Protein AF-A0A2P2LJ45-F1 (afdb_monomer_lite)

InterPro domains:
  IPR002013 SAC domain [PF02383] (75-238)
  IPR002013 SAC domain [PS50275] (139-241)

Secondary structure (DSSP, 8-state):
-----------PPP----------SEEEEE-SSEEEEEESS-TTSEEEEETTT--EEEPPTT------SEEEEES-EEEEEEETTEEEEEEEEEEEEEEEETTEEEEEEEEEEEEEE-GGGGG--HHHHHHHHHHHHHHHHHHT---EEE-SSS-SSS-HHHHHTS-TTGGGS-HHHHS-GGG-TTTTTTHHHHHTT-TTTB---EEEEEEEEEEEETTEEEEEEEEEE------SSS---

Radius of gyration: 22.58 Å; chains: 1; bounding box: 96×49×59 Å

Structure (mmCIF, N/CA/C/O backbone):
data_AF-A0A2P2LJ45-F1
#
_entry.id   AF-A0A2P2LJ45-F1
#
loop_
_atom_site.group_PDB
_atom_site.id
_atom_site.type_symbol
_atom_site.label_atom_id
_atom_site.label_alt_id
_atom_site.label_comp_id
_atom_site.label_asym_id
_atom_site.label_entity_id
_atom_site.label_seq_id
_atom_site.pdbx_PDB_ins_code
_atom_site.Cartn_x
_atom_site.Cartn_y
_atom_site.Cartn_z
_atom_site.occupancy
_atom_site.B_iso_or_equiv
_atom_site.auth_seq_id
_atom_site.auth_comp_id
_atom_site.auth_asym_id
_atom_site.auth_atom_id
_atom_site.pdbx_PDB_model_num
ATOM 1 N N . MET A 1 1 ? 69.646 -22.126 -1.009 1.00 41.50 1 MET A N 1
ATOM 2 C CA . MET A 1 1 ? 68.758 -22.479 0.115 1.00 41.50 1 MET A CA 1
ATOM 3 C C . MET A 1 1 ? 67.887 -21.262 0.368 1.00 41.50 1 MET A C 1
ATOM 5 O O . MET A 1 1 ? 68.187 -20.486 1.254 1.00 41.50 1 MET A O 1
ATOM 9 N N . GLU A 1 2 ? 66.881 -21.043 -0.476 1.00 29.03 2 GLU A N 1
ATOM 10 C CA . GLU A 1 2 ? 65.885 -19.984 -0.280 1.00 29.03 2 GLU A CA 1
ATOM 11 C C . GLU A 1 2 ? 64.530 -20.561 -0.683 1.00 29.03 2 GLU A C 1
ATOM 13 O O . GLU A 1 2 ? 64.309 -20.965 -1.823 1.00 29.03 2 GLU A O 1
ATOM 18 N N . SER A 1 3 ? 63.676 -20.717 0.322 1.00 31.03 3 SER A N 1
ATOM 19 C CA . SER A 1 3 ? 62.327 -21.257 0.247 1.00 31.03 3 SER A CA 1
ATOM 20 C C . SER A 1 3 ? 61.342 -20.130 -0.049 1.00 31.03 3 SER A C 1
ATOM 22 O O . SER A 1 3 ? 61.152 -19.242 0.782 1.00 31.03 3 SER A O 1
ATOM 24 N N . SER A 1 4 ? 60.685 -20.172 -1.205 1.00 32.50 4 SER A N 1
ATOM 25 C CA . SER A 1 4 ? 59.566 -19.286 -1.530 1.00 32.50 4 SER A CA 1
ATOM 26 C C . SER A 1 4 ? 58.273 -19.888 -0.969 1.00 32.50 4 SER A C 1
ATOM 28 O O . SER A 1 4 ? 57.765 -20.873 -1.500 1.00 32.50 4 SER A O 1
ATOM 30 N N . ILE A 1 5 ? 57.752 -19.329 0.125 1.00 37.97 5 ILE A N 1
ATOM 31 C CA . ILE A 1 5 ? 56.441 -19.704 0.671 1.00 37.97 5 ILE A CA 1
ATOM 32 C C . ILE A 1 5 ? 55.366 -18.934 -0.099 1.00 37.97 5 ILE A C 1
ATOM 34 O O . ILE A 1 5 ? 55.295 -17.709 -0.044 1.00 37.97 5 ILE A O 1
ATOM 38 N N . SER A 1 6 ? 54.528 -19.674 -0.819 1.00 36.38 6 SER A N 1
ATOM 39 C CA . SER A 1 6 ? 53.287 -19.202 -1.424 1.00 36.38 6 SER A CA 1
ATOM 40 C C . SER A 1 6 ? 52.226 -18.953 -0.347 1.00 36.38 6 SER A C 1
ATOM 42 O O . SER A 1 6 ? 51.830 -19.891 0.345 1.00 36.38 6 SER A O 1
ATOM 44 N N . SER A 1 7 ? 51.704 -17.731 -0.241 1.00 32.50 7 SER A N 1
ATOM 45 C CA . SER A 1 7 ? 50.451 -17.447 0.468 1.00 32.50 7 SER A CA 1
ATOM 46 C C . SER A 1 7 ? 49.403 -16.939 -0.524 1.00 32.50 7 SER A C 1
ATOM 48 O O . SER A 1 7 ? 49.355 -15.773 -0.907 1.00 32.50 7 SER A O 1
ATOM 50 N N . SER A 1 8 ? 48.547 -17.853 -0.975 1.00 34.72 8 SER A N 1
ATOM 51 C CA . SER A 1 8 ? 47.326 -17.534 -1.709 1.00 34.72 8 SER A CA 1
ATOM 52 C C . SER A 1 8 ? 46.273 -17.009 -0.730 1.00 34.72 8 SER A C 1
ATOM 54 O O . SER A 1 8 ? 45.527 -17.784 -0.133 1.00 34.72 8 SER A O 1
ATOM 56 N N . LEU A 1 9 ? 46.215 -15.691 -0.547 1.00 32.91 9 LEU A N 1
ATOM 57 C CA . LEU A 1 9 ? 45.064 -15.028 0.063 1.00 32.91 9 LEU A CA 1
ATOM 58 C C . LEU A 1 9 ? 43.966 -14.912 -0.997 1.00 32.91 9 LEU A C 1
ATOM 60 O O . LEU A 1 9 ? 43.982 -14.018 -1.840 1.00 32.91 9 LEU A O 1
ATOM 64 N N . SER A 1 10 ? 43.014 -15.841 -0.968 1.00 35.47 10 SER A N 1
ATOM 65 C CA . SER A 1 10 ? 41.716 -15.652 -1.613 1.00 35.47 10 SER A CA 1
ATOM 66 C C . SER A 1 10 ? 41.038 -14.428 -0.985 1.00 35.47 10 SER A C 1
ATOM 68 O O . SER A 1 10 ? 40.877 -14.424 0.241 1.00 35.47 10 SER A O 1
ATOM 70 N N . PRO A 1 11 ? 40.622 -13.404 -1.750 1.00 33.62 11 PRO A N 1
ATOM 71 C CA . PRO A 1 11 ? 39.789 -12.357 -1.190 1.00 33.62 11 PRO A CA 1
ATOM 72 C C . PRO A 1 11 ? 38.454 -12.994 -0.806 1.00 33.62 11 PRO A C 1
ATOM 74 O O . PRO A 1 11 ? 37.700 -13.467 -1.658 1.00 33.62 11 PRO A O 1
ATOM 77 N N . SER A 1 12 ? 38.198 -13.052 0.499 1.00 32.44 12 SER A N 1
ATOM 78 C CA . SER A 1 12 ? 36.878 -13.320 1.041 1.00 32.44 12 SER A CA 1
ATOM 79 C C . SER A 1 12 ? 35.896 -12.364 0.373 1.00 32.44 12 SER A C 1
ATOM 81 O O . SER A 1 12 ? 36.080 -11.146 0.379 1.00 32.44 12 SER A O 1
ATOM 83 N N . SER A 1 13 ? 34.867 -12.927 -0.255 1.00 32.66 13 SER A N 1
ATOM 84 C CA . SER A 1 13 ? 33.737 -12.163 -0.769 1.00 32.66 13 SER A CA 1
ATOM 85 C C . SER A 1 13 ? 33.221 -11.255 0.352 1.00 32.66 13 SER A C 1
ATOM 87 O O . SER A 1 13 ? 32.872 -11.786 1.413 1.00 32.66 13 SER A O 1
ATOM 89 N N . PRO A 1 14 ? 33.167 -9.923 0.172 1.00 34.47 14 PRO A N 1
ATOM 90 C CA . PRO A 1 14 ? 32.533 -9.070 1.158 1.00 34.47 14 PRO A CA 1
ATOM 91 C C . PRO A 1 14 ? 31.075 -9.513 1.249 1.00 34.47 14 PRO A C 1
ATOM 93 O O . PRO A 1 14 ? 30.355 -9.521 0.247 1.00 34.47 14 PRO A O 1
ATOM 96 N N . SER A 1 15 ? 30.666 -9.943 2.443 1.00 35.06 15 SER A N 1
ATOM 97 C CA . SER A 1 15 ? 29.268 -10.184 2.781 1.00 35.06 15 SER A CA 1
ATOM 98 C C . SER A 1 15 ? 28.463 -8.997 2.273 1.00 35.06 15 SER A C 1
ATOM 100 O O . SER A 1 15 ? 28.708 -7.862 2.692 1.00 35.06 15 SER A O 1
ATOM 102 N N . SER A 1 16 ? 27.569 -9.248 1.318 1.00 42.47 16 SER A N 1
ATOM 103 C CA . SER A 1 16 ? 26.744 -8.207 0.723 1.00 42.47 16 SER A CA 1
ATOM 104 C C . SER A 1 16 ? 26.062 -7.444 1.862 1.00 42.47 16 SER A C 1
ATOM 106 O O . SER A 1 16 ? 25.451 -8.095 2.714 1.00 42.47 16 SER A O 1
ATOM 108 N N . PRO A 1 17 ? 26.180 -6.106 1.942 1.00 47.41 17 PRO A N 1
ATOM 109 C CA . PRO A 1 17 ? 25.475 -5.351 2.967 1.00 47.41 17 PRO A CA 1
ATOM 110 C C . PRO A 1 17 ? 23.991 -5.708 2.873 1.00 47.41 17 PRO A C 1
ATOM 112 O O . PRO A 1 17 ? 23.419 -5.663 1.781 1.00 47.41 17 PRO A O 1
ATOM 115 N N . GLY A 1 18 ? 23.413 -6.148 3.996 1.00 60.09 18 GLY A N 1
ATOM 116 C CA . GLY A 1 18 ? 22.072 -6.724 4.052 1.00 60.09 18 GLY A CA 1
ATOM 117 C C . GLY A 1 18 ? 21.069 -5.844 3.314 1.00 60.09 18 GLY A C 1
ATOM 118 O O . GLY A 1 18 ? 20.840 -4.693 3.686 1.00 60.09 18 GLY A O 1
ATOM 119 N N . ARG A 1 19 ? 20.512 -6.370 2.223 1.00 70.62 19 ARG A N 1
ATOM 120 C CA . ARG A 1 19 ? 19.493 -5.679 1.437 1.00 70.62 19 ARG A CA 1
ATOM 121 C C . ARG A 1 19 ? 18.227 -5.579 2.282 1.00 70.62 19 ARG A C 1
ATOM 123 O O . ARG A 1 19 ? 17.722 -6.595 2.752 1.00 70.62 19 ARG A O 1
ATOM 130 N N . PHE A 1 20 ? 17.705 -4.370 2.446 1.00 77.38 20 PHE A N 1
ATOM 131 C CA . PHE A 1 20 ? 16.404 -4.152 3.058 1.00 77.38 20 PHE A CA 1
ATOM 132 C C . PHE A 1 20 ? 15.325 -4.839 2.210 1.00 77.38 20 PHE A C 1
ATOM 134 O O . PHE A 1 20 ? 15.264 -4.623 0.996 1.00 77.38 20 PHE A O 1
ATOM 141 N N . LYS A 1 21 ? 14.485 -5.664 2.841 1.00 82.81 21 LYS A N 1
ATOM 142 C CA . LYS A 1 21 ? 13.462 -6.466 2.164 1.00 82.81 21 LYS A CA 1
ATOM 143 C C . LYS A 1 21 ? 12.074 -6.063 2.662 1.00 82.81 21 LYS A C 1
ATOM 145 O O . LYS A 1 21 ? 11.816 -6.081 3.860 1.00 82.81 21 LYS A O 1
ATOM 150 N N . LEU A 1 22 ? 11.194 -5.689 1.734 1.00 84.12 22 LEU A N 1
ATOM 151 C CA . LEU A 1 22 ? 9.770 -5.510 2.019 1.00 84.12 22 LEU A CA 1
ATOM 152 C C . LEU A 1 22 ? 9.075 -6.871 2.114 1.00 84.12 22 LEU A C 1
ATOM 154 O O . LEU A 1 22 ? 9.470 -7.827 1.446 1.00 84.12 22 LEU A O 1
ATOM 158 N N . CYS A 1 23 ? 8.004 -6.938 2.899 1.00 86.00 23 CYS A N 1
ATOM 159 C CA . CYS A 1 23 ? 7.174 -8.134 2.969 1.00 86.00 23 CYS A CA 1
ATOM 160 C C . CYS A 1 23 ? 6.289 -8.251 1.719 1.00 86.00 23 CYS A C 1
ATOM 162 O O . CYS A 1 23 ? 5.416 -7.415 1.482 1.00 86.00 23 CYS A O 1
ATOM 164 N N . GLU A 1 24 ? 6.522 -9.289 0.915 1.00 83.62 24 GLU A N 1
ATOM 165 C CA . GLU A 1 24 ? 5.847 -9.466 -0.374 1.00 83.62 24 GLU A CA 1
ATOM 166 C C . GLU A 1 24 ? 4.463 -10.116 -0.255 1.00 83.62 24 GLU A C 1
ATOM 168 O O . GLU A 1 24 ? 3.494 -9.692 -0.895 1.00 83.62 24 GLU A O 1
ATOM 173 N N . GLN A 1 25 ? 4.369 -11.136 0.593 1.00 88.62 25 GLN A N 1
ATOM 174 C CA . GLN A 1 25 ? 3.137 -11.854 0.871 1.00 88.62 25 GLN A CA 1
ATOM 175 C C . GLN A 1 25 ? 2.838 -11.763 2.362 1.00 88.62 25 GLN A C 1
ATOM 177 O O . GLN A 1 25 ? 3.640 -12.163 3.207 1.00 88.62 25 GLN A O 1
ATOM 182 N N . LEU A 1 26 ? 1.674 -11.205 2.671 1.00 93.50 26 LEU A N 1
ATOM 183 C CA . LEU A 1 26 ? 1.216 -10.984 4.031 1.00 93.50 26 LEU A CA 1
ATOM 184 C C . LEU A 1 26 ? -0.003 -11.857 4.304 1.00 93.50 26 LEU A C 1
ATOM 186 O O . LEU A 1 26 ? -0.869 -12.045 3.443 1.00 93.50 26 LEU A O 1
ATOM 190 N N . GLU A 1 27 ? -0.083 -12.357 5.526 1.00 95.00 27 GLU A N 1
ATOM 191 C CA . GLU A 1 27 ? -1.260 -13.038 6.038 1.00 95.00 27 GLU A CA 1
ATOM 192 C C . GLU A 1 27 ? -2.095 -12.040 6.842 1.00 95.00 27 GLU A C 1
ATOM 194 O O . GLU A 1 27 ? -1.619 -11.465 7.821 1.00 95.00 27 GLU A O 1
ATOM 199 N N . LEU A 1 28 ? -3.340 -11.836 6.410 1.00 96.38 28 LEU A N 1
ATOM 200 C CA . LEU A 1 28 ? -4.361 -11.093 7.134 1.00 96.38 28 LEU A CA 1
ATOM 201 C C . LEU A 1 28 ? -5.247 -12.082 7.886 1.00 96.38 28 LEU A C 1
ATOM 203 O O . LEU A 1 28 ? -5.986 -12.859 7.271 1.00 96.38 28 LEU A O 1
ATOM 207 N N . GLN A 1 29 ? -5.205 -11.998 9.207 1.00 95.12 29 GLN A N 1
ATOM 208 C CA . GLN A 1 29 ? -6.050 -12.759 10.110 1.00 95.12 29 GLN A CA 1
ATOM 209 C C . GLN A 1 29 ? -7.120 -11.846 10.713 1.00 95.12 29 GLN A C 1
ATOM 211 O O . GLN A 1 29 ? -6.830 -10.788 11.273 1.00 95.12 29 GLN A O 1
ATOM 216 N N . GLU A 1 30 ? -8.377 -12.253 10.580 1.00 95.19 30 GLU A N 1
ATOM 217 C CA . GLU A 1 30 ? -9.537 -11.531 11.087 1.00 95.19 30 GLU A CA 1
ATOM 218 C C . GLU A 1 30 ? -10.004 -12.160 12.407 1.00 95.19 30 GLU A C 1
ATOM 220 O O . GLU A 1 30 ? -10.506 -13.287 12.420 1.00 95.19 30 GLU A O 1
ATOM 225 N N . PHE A 1 31 ? -9.882 -11.428 13.514 1.00 93.12 31 PHE A N 1
ATOM 226 C CA . PHE A 1 31 ? -10.434 -11.801 14.819 1.00 93.12 31 PHE A CA 1
ATOM 227 C C . PHE A 1 31 ? -11.696 -10.988 15.112 1.00 93.12 31 PHE A C 1
ATOM 229 O O . PHE A 1 31 ? -12.059 -10.080 14.361 1.00 93.12 31 PHE A O 1
ATOM 236 N N . GLN A 1 32 ? -12.389 -11.315 16.202 1.00 89.62 32 GLN A N 1
ATOM 237 C CA . GLN A 1 32 ? -13.595 -10.585 16.591 1.00 89.62 32 GLN A CA 1
ATOM 238 C C . GLN A 1 32 ? -13.286 -9.126 16.960 1.00 89.62 32 GLN A C 1
ATOM 240 O O . GLN A 1 32 ? -14.055 -8.234 16.615 1.00 89.62 32 GLN A O 1
ATOM 245 N N . ASP A 1 33 ? -12.155 -8.886 17.619 1.00 90.50 33 ASP A N 1
ATOM 246 C CA . ASP A 1 33 ? -11.765 -7.615 18.230 1.00 90.50 33 ASP A CA 1
ATOM 247 C C . ASP A 1 33 ? -10.602 -6.910 17.517 1.00 90.50 33 ASP A C 1
ATOM 249 O O . ASP A 1 33 ? -10.355 -5.737 17.788 1.00 90.50 33 ASP A O 1
ATOM 253 N N . LYS A 1 34 ? -9.891 -7.586 16.607 1.00 93.38 34 LYS A N 1
ATOM 254 C CA . LYS A 1 34 ? -8.713 -7.042 15.915 1.00 93.38 34 LYS A CA 1
ATOM 255 C C . LYS A 1 34 ? -8.496 -7.642 14.523 1.00 93.38 34 LYS A C 1
ATOM 257 O O . LYS A 1 34 ? -9.100 -8.650 14.149 1.00 93.38 34 LYS A O 1
ATOM 262 N N . TYR A 1 35 ? -7.617 -7.020 13.750 1.00 95.31 35 TYR A N 1
ATOM 263 C CA . TYR A 1 35 ? -6.976 -7.631 12.588 1.00 95.31 35 TYR A CA 1
ATOM 264 C C . TYR A 1 35 ? -5.499 -7.839 12.898 1.00 95.31 35 TYR A C 1
ATOM 266 O O . TYR A 1 35 ? -4.878 -6.964 13.493 1.00 95.31 35 TYR A O 1
ATOM 274 N N . VAL A 1 36 ? -4.932 -8.967 12.486 1.00 94.94 36 VAL A N 1
ATOM 275 C CA . VAL A 1 36 ? -3.495 -9.240 12.604 1.00 94.94 36 VAL A CA 1
ATOM 276 C C . VAL A 1 36 ? -2.910 -9.369 11.208 1.00 94.94 36 VAL A C 1
ATOM 278 O O . VAL A 1 36 ? -3.446 -10.096 10.370 1.00 94.94 36 VAL A O 1
ATOM 281 N N . ILE A 1 37 ? -1.822 -8.646 10.956 1.00 95.06 37 ILE A N 1
ATOM 282 C CA . ILE A 1 37 ? -1.088 -8.664 9.694 1.00 95.06 37 ILE A CA 1
ATOM 283 C C . ILE A 1 37 ? 0.327 -9.111 9.996 1.00 95.06 37 ILE A C 1
ATOM 285 O O . ILE A 1 37 ? 1.040 -8.458 10.754 1.00 95.06 37 ILE A O 1
ATOM 289 N N . LYS A 1 38 ? 0.745 -10.209 9.378 1.00 92.62 38 LYS A N 1
ATOM 290 C CA . LYS A 1 38 ? 2.082 -10.773 9.572 1.00 92.62 38 LYS A CA 1
ATOM 291 C C . LYS A 1 38 ? 2.707 -11.184 8.253 1.00 92.62 38 LYS A C 1
ATOM 293 O O . LYS A 1 38 ? 2.008 -11.462 7.276 1.00 92.62 38 LYS A O 1
ATOM 298 N N . SER A 1 39 ? 4.032 -11.215 8.226 1.00 91.44 39 SER A N 1
ATOM 299 C CA . SER A 1 39 ? 4.776 -11.738 7.087 1.00 91.44 39 SER A CA 1
ATOM 300 C C . SER A 1 39 ? 4.548 -13.241 6.940 1.00 91.44 39 SER A C 1
ATOM 302 O O . SER A 1 39 ? 4.643 -13.983 7.918 1.00 91.44 39 SER A O 1
ATOM 304 N N . ALA A 1 40 ? 4.297 -13.704 5.713 1.00 87.31 40 ALA A N 1
ATOM 305 C CA . ALA A 1 40 ? 4.240 -15.135 5.418 1.00 87.31 40 ALA A CA 1
ATOM 306 C C . ALA A 1 40 ? 5.614 -15.816 5.576 1.00 87.31 40 ALA A C 1
ATOM 308 O O . ALA A 1 40 ? 5.684 -17.003 5.876 1.00 87.31 40 ALA A O 1
ATOM 309 N N . GLU A 1 41 ? 6.708 -15.067 5.394 1.00 84.75 41 GLU A N 1
ATOM 310 C CA . GLU A 1 41 ? 8.080 -15.581 5.513 1.00 84.75 41 GLU A CA 1
ATOM 311 C C . GLU A 1 41 ? 8.601 -15.557 6.957 1.00 84.75 41 GLU A C 1
ATOM 313 O O . GLU A 1 41 ? 9.519 -16.293 7.310 1.00 84.75 41 GLU A O 1
ATOM 318 N N . SER A 1 42 ? 8.066 -14.672 7.798 1.00 83.31 42 SER A N 1
ATOM 319 C CA . SER A 1 42 ? 8.514 -14.491 9.182 1.00 83.31 42 SER A CA 1
ATOM 320 C C . SER A 1 42 ? 7.316 -14.153 10.069 1.00 83.31 42 SER A C 1
ATOM 322 O O . SER A 1 42 ? 7.050 -12.975 10.303 1.00 83.31 42 SER A O 1
ATOM 324 N N . PRO A 1 43 ? 6.576 -15.166 10.561 1.00 78.06 43 PRO A N 1
ATOM 325 C CA . PRO A 1 43 ? 5.316 -14.958 11.275 1.00 78.06 43 PRO A CA 1
ATOM 326 C C . PRO A 1 43 ? 5.423 -14.135 12.566 1.00 78.06 43 PRO A C 1
ATOM 328 O O . PRO A 1 43 ? 4.424 -13.549 12.971 1.00 78.06 43 PRO A O 1
ATOM 331 N N . SER A 1 44 ? 6.611 -14.051 13.181 1.00 78.81 44 SER A N 1
ATOM 332 C CA . SER A 1 44 ? 6.885 -13.178 14.336 1.00 78.81 44 SER A CA 1
ATOM 333 C C . SER A 1 44 ? 6.950 -11.691 13.973 1.00 78.81 44 SER A C 1
ATOM 335 O O . SER A 1 44 ? 6.965 -10.831 14.848 1.00 78.81 44 SER A O 1
ATOM 337 N N . ARG A 1 45 ? 6.975 -11.357 12.678 1.00 85.81 45 ARG A N 1
ATOM 338 C CA . ARG A 1 45 ? 7.053 -9.984 12.178 1.00 85.81 45 ARG A CA 1
ATOM 339 C C . ARG A 1 45 ? 5.693 -9.553 11.661 1.00 85.81 45 ARG A C 1
ATOM 341 O O . ARG A 1 45 ? 5.226 -10.020 10.620 1.00 85.81 45 ARG A O 1
ATOM 348 N N . GLY A 1 46 ? 5.070 -8.634 12.380 1.00 91.44 46 GLY A N 1
ATOM 349 C CA . GLY A 1 46 ? 3.742 -8.142 12.062 1.00 91.44 46 GLY A CA 1
ATOM 350 C C . GLY A 1 46 ? 3.264 -7.086 13.039 1.00 91.44 46 GLY A C 1
ATOM 351 O O . GLY A 1 46 ? 3.993 -6.664 13.939 1.00 91.44 46 GLY A O 1
ATOM 352 N N . PHE A 1 47 ? 2.014 -6.692 12.861 1.00 93.75 47 PHE A N 1
ATOM 353 C CA . PHE A 1 47 ? 1.296 -5.831 13.786 1.00 93.75 47 PHE A CA 1
ATOM 354 C C . PHE A 1 47 ? -0.178 -6.227 13.839 1.00 93.75 47 PHE A C 1
ATOM 356 O O . PHE A 1 47 ? -0.714 -6.856 12.920 1.00 93.75 47 PHE A O 1
ATOM 363 N N . SER A 1 48 ? -0.836 -5.851 14.925 1.00 94.12 48 SER A N 1
ATOM 364 C CA . SER A 1 48 ? -2.278 -5.949 15.074 1.00 94.12 48 SER A CA 1
ATOM 365 C C . SER A 1 48 ? -2.910 -4.562 15.052 1.00 94.12 48 SER A C 1
ATOM 367 O O . SER A 1 48 ? -2.262 -3.575 15.386 1.00 94.12 48 SER A O 1
ATOM 369 N N . ILE A 1 49 ? -4.164 -4.484 14.618 1.00 94.56 49 ILE A N 1
ATOM 370 C CA . ILE A 1 49 ? -4.972 -3.269 14.669 1.00 94.56 49 ILE A CA 1
ATOM 371 C C . ILE A 1 49 ? -6.321 -3.574 15.320 1.00 94.56 49 ILE A C 1
ATOM 373 O O . ILE A 1 49 ? -7.056 -4.466 14.882 1.00 94.56 49 ILE A O 1
ATOM 377 N N . SER A 1 50 ? -6.646 -2.843 16.384 1.00 92.38 50 SER A N 1
ATOM 378 C CA . SER A 1 50 ? -7.891 -2.998 17.142 1.00 92.38 50 SER A CA 1
ATOM 379 C C . SER A 1 50 ? -9.107 -2.605 16.304 1.00 92.38 50 SER A C 1
ATOM 381 O O . SER A 1 50 ? -9.166 -1.505 15.765 1.00 92.38 50 SER A O 1
ATOM 383 N N . ARG A 1 51 ? -10.142 -3.452 16.250 1.00 90.88 51 ARG A N 1
ATOM 384 C CA . ARG A 1 51 ? -11.415 -3.145 15.574 1.00 90.88 51 ARG A CA 1
ATOM 385 C C . ARG A 1 51 ? -12.246 -2.090 16.307 1.00 90.88 51 ARG A C 1
ATOM 387 O O . ARG A 1 51 ? -13.166 -1.537 15.705 1.00 90.88 51 ARG A O 1
ATOM 394 N N . ARG A 1 52 ? -11.952 -1.803 17.583 1.00 85.44 52 ARG A N 1
ATOM 395 C CA . ARG A 1 52 ? -12.685 -0.791 18.364 1.00 85.44 52 ARG A CA 1
ATOM 396 C C . ARG A 1 52 ? -12.289 0.632 18.000 1.00 85.44 52 ARG A C 1
ATOM 398 O O . ARG A 1 52 ? -13.185 1.443 17.788 1.00 85.44 52 ARG A O 1
ATOM 405 N N . GLY A 1 53 ? -10.987 0.906 17.964 1.00 79.38 53 GLY A N 1
ATOM 406 C CA . GLY A 1 53 ? -10.442 2.261 17.817 1.00 79.38 53 GLY A CA 1
ATOM 407 C C . GLY A 1 53 ? -9.423 2.422 16.693 1.00 79.38 53 GLY A C 1
ATOM 408 O O . GLY A 1 53 ? -9.129 3.548 16.308 1.00 79.38 53 GLY A O 1
ATOM 409 N N . GLY A 1 54 ? -8.919 1.322 16.128 1.00 86.81 54 GLY A N 1
ATOM 410 C CA . GLY A 1 54 ? -7.846 1.369 15.140 1.00 86.81 54 GLY A CA 1
ATOM 411 C C . GLY A 1 54 ? -6.445 1.480 15.723 1.00 86.81 54 GLY A C 1
ATOM 412 O O . GLY A 1 54 ? -5.526 1.779 14.970 1.00 86.81 54 GLY A O 1
ATOM 413 N N . ASP A 1 55 ? -6.274 1.254 17.025 1.00 89.88 55 ASP A N 1
ATOM 414 C CA . ASP A 1 55 ? -4.961 1.289 17.670 1.00 89.88 55 ASP A CA 1
ATOM 415 C C . ASP A 1 55 ? -4.066 0.189 17.097 1.00 89.88 55 ASP A C 1
ATOM 417 O O . ASP A 1 55 ? -4.491 -0.970 17.011 1.00 89.88 55 ASP A O 1
ATOM 421 N N . ILE A 1 56 ? -2.855 0.567 16.680 1.00 92.38 56 ILE A N 1
ATOM 422 C CA . ILE A 1 56 ? -1.876 -0.340 16.084 1.00 92.38 56 ILE A CA 1
ATOM 423 C C . ILE A 1 56 ? -0.851 -0.746 17.141 1.00 92.38 56 ILE A C 1
ATOM 425 O O . ILE A 1 56 ? -0.236 0.108 17.776 1.00 92.38 56 ILE A O 1
ATOM 429 N N . GLU A 1 57 ? -0.623 -2.049 17.283 1.00 91.62 57 GLU A N 1
ATOM 430 C CA . GLU A 1 57 ? 0.359 -2.613 18.211 1.00 91.62 57 GLU A CA 1
ATOM 431 C C . GLU A 1 57 ? 1.273 -3.611 17.482 1.00 91.62 57 GLU A C 1
ATOM 433 O O . GLU A 1 57 ? 0.781 -4.409 16.676 1.00 91.62 57 GLU A O 1
ATOM 438 N N . PRO A 1 58 ? 2.598 -3.597 17.721 1.00 91.00 58 PRO A N 1
ATOM 439 C CA . PRO A 1 58 ? 3.496 -4.614 17.179 1.00 91.00 58 PRO A CA 1
ATOM 440 C C . PRO A 1 58 ? 3.161 -5.995 17.759 1.00 91.00 58 PRO A C 1
ATOM 442 O O . PRO A 1 58 ? 2.697 -6.096 18.892 1.00 91.00 58 PRO A O 1
ATOM 445 N N . LEU A 1 59 ? 3.413 -7.055 16.989 1.00 88.12 59 LEU A N 1
ATOM 446 C CA . LEU A 1 59 ? 3.272 -8.423 17.496 1.00 88.12 59 LEU A CA 1
ATOM 447 C C . LEU A 1 59 ? 4.439 -8.795 18.412 1.00 88.12 59 LEU A C 1
ATOM 449 O O . LEU A 1 59 ? 5.591 -8.477 18.108 1.00 88.12 59 LEU A O 1
ATOM 453 N N . ASN A 1 60 ? 4.136 -9.530 19.479 1.00 82.44 60 ASN A N 1
ATOM 454 C CA . ASN A 1 60 ? 5.122 -10.198 20.323 1.00 82.44 60 ASN A CA 1
ATOM 455 C C . ASN A 1 60 ? 5.153 -11.703 20.011 1.00 82.44 60 ASN A C 1
ATOM 457 O O . ASN A 1 60 ? 4.144 -12.280 19.606 1.00 82.44 60 ASN A O 1
ATOM 461 N N . GLU A 1 61 ? 6.298 -12.364 20.213 1.00 68.56 61 GLU A N 1
ATOM 462 C CA . GLU A 1 61 ? 6.440 -13.804 19.913 1.00 68.56 61 GLU A CA 1
ATOM 463 C C . GLU A 1 61 ? 5.523 -14.700 20.766 1.00 68.56 61 GLU A C 1
ATOM 465 O O . GLU A 1 61 ? 5.159 -15.792 20.332 1.00 68.56 61 GLU A O 1
ATOM 470 N N . ASP A 1 62 ? 5.092 -14.206 21.929 1.00 65.31 62 ASP A N 1
ATOM 471 C CA . ASP A 1 62 ? 4.217 -14.917 22.867 1.00 65.31 62 ASP A CA 1
ATOM 472 C C . ASP A 1 62 ? 2.718 -14.666 22.627 1.00 65.31 62 ASP A C 1
ATOM 474 O O . ASP A 1 62 ? 1.871 -15.185 23.364 1.00 65.31 62 ASP A O 1
ATOM 478 N N . ASP A 1 63 ? 2.354 -13.869 21.618 1.00 70.19 63 ASP A N 1
ATOM 479 C CA . ASP A 1 63 ? 0.957 -13.516 21.399 1.00 70.19 63 ASP A CA 1
ATOM 480 C C . ASP A 1 63 ? 0.144 -14.710 20.868 1.00 70.19 63 ASP A C 1
ATOM 482 O O . ASP A 1 63 ? 0.139 -15.043 19.678 1.00 70.19 63 ASP A O 1
ATOM 486 N N . ASN A 1 64 ? -0.622 -15.338 21.760 1.00 69.62 64 ASN A N 1
ATOM 487 C CA . ASN A 1 64 ? -1.565 -16.390 21.406 1.00 69.62 64 ASN A CA 1
ATOM 488 C C . ASN A 1 64 ? -2.971 -15.808 21.195 1.00 69.62 64 ASN A C 1
ATOM 490 O O . ASN A 1 64 ? -3.784 -15.729 22.117 1.00 69.62 64 ASN A O 1
ATOM 494 N N . PHE A 1 65 ? -3.270 -15.399 19.962 1.00 70.19 65 PHE A N 1
ATOM 495 C CA . PHE A 1 65 ? -4.542 -14.753 19.606 1.00 70.19 65 PHE A CA 1
ATOM 496 C C . PHE A 1 65 ? -5.744 -15.710 19.498 1.00 70.19 65 PHE A C 1
ATOM 498 O O . PHE A 1 65 ? -6.854 -15.277 19.186 1.00 70.19 65 PHE A O 1
ATOM 505 N N . GLY A 1 66 ? -5.551 -17.009 19.743 1.00 78.31 66 GLY A N 1
ATOM 506 C CA . GLY A 1 66 ? -6.567 -18.025 19.476 1.00 78.31 66 GLY A CA 1
ATOM 507 C C . GLY A 1 66 ? -6.745 -18.287 17.975 1.00 78.31 66 GLY A C 1
ATOM 508 O O . GLY A 1 66 ? -5.839 -18.054 17.175 1.00 78.31 66 GLY A O 1
ATOM 509 N N . SER A 1 67 ? -7.910 -18.809 17.579 1.00 85.31 67 SER A N 1
ATOM 510 C CA . SER A 1 67 ? -8.196 -19.119 16.172 1.00 85.31 67 SER A CA 1
ATOM 511 C C . SER A 1 67 ? -8.839 -17.924 15.454 1.00 85.31 67 SER A C 1
ATOM 513 O O . SER A 1 67 ? -9.840 -17.386 15.936 1.00 85.31 67 SER A O 1
ATOM 515 N N . PRO A 1 68 ? -8.300 -17.489 14.300 1.00 91.19 68 PRO A N 1
ATOM 516 C CA . PRO A 1 68 ? -8.910 -16.419 13.526 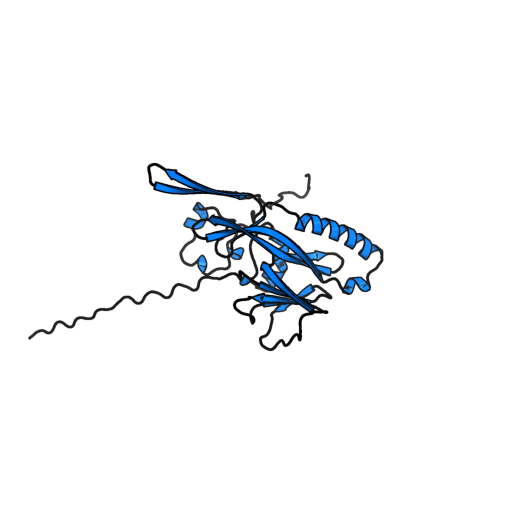1.00 91.19 68 PRO A CA 1
ATOM 517 C C . PRO A 1 68 ? -10.227 -16.888 12.903 1.00 91.19 68 PRO A C 1
ATOM 519 O O . PRO A 1 68 ? -10.355 -18.026 12.454 1.00 91.19 68 PRO A O 1
ATOM 522 N N . SER A 1 69 ? -11.198 -15.979 12.813 1.00 91.62 69 SER A N 1
ATOM 523 C CA . SER A 1 69 ? -12.476 -16.235 12.131 1.00 91.62 69 SER A CA 1
ATOM 524 C C . SER A 1 69 ? -12.295 -16.433 10.626 1.00 91.62 69 SER A C 1
ATOM 526 O O . SER A 1 69 ? -13.053 -17.157 9.981 1.00 91.62 69 SER A O 1
ATOM 528 N N . LYS A 1 70 ? -11.276 -15.783 10.061 1.00 94.12 70 LYS A N 1
ATOM 529 C CA . LYS A 1 70 ? -10.913 -15.880 8.657 1.00 94.12 70 LYS A CA 1
ATOM 530 C C . LYS A 1 70 ? -9.446 -15.526 8.474 1.00 94.12 70 LYS A C 1
ATOM 532 O O . LYS A 1 70 ? -8.960 -14.557 9.050 1.00 94.12 70 LYS A O 1
ATOM 537 N N . THR A 1 71 ? -8.787 -16.266 7.595 1.00 94.94 71 THR A N 1
ATOM 538 C CA . THR A 1 71 ? -7.426 -15.985 7.143 1.00 94.94 71 THR A CA 1
ATOM 539 C C . THR A 1 71 ? -7.439 -15.739 5.643 1.00 94.94 71 THR A C 1
ATOM 541 O O . THR A 1 71 ? -8.110 -16.449 4.892 1.00 94.94 71 THR A O 1
ATOM 544 N N . SER A 1 72 ? -6.721 -14.717 5.189 1.00 96.06 72 SER A N 1
ATOM 545 C CA . SER A 1 72 ? -6.584 -14.399 3.768 1.00 96.06 72 SER A CA 1
ATOM 546 C C . SER A 1 72 ? -5.200 -13.855 3.445 1.00 96.06 72 SER A C 1
ATOM 548 O O . SER A 1 72 ? -4.516 -13.309 4.306 1.00 96.06 72 SER A O 1
ATOM 550 N N . THR A 1 73 ? -4.782 -13.998 2.192 1.00 96.50 73 THR A N 1
ATOM 551 C CA . THR A 1 73 ? -3.539 -13.403 1.702 1.00 96.50 73 THR A CA 1
ATOM 552 C C . THR A 1 73 ? -3.793 -11.986 1.208 1.00 96.50 73 THR A C 1
ATOM 554 O O . THR A 1 73 ? -4.734 -11.746 0.450 1.00 96.50 73 THR A O 1
ATOM 557 N N . ILE A 1 74 ? -2.918 -11.063 1.597 1.00 97.62 74 ILE A N 1
ATOM 558 C CA . ILE A 1 74 ? -2.838 -9.716 1.033 1.00 97.62 74 ILE A CA 1
ATOM 559 C C . ILE A 1 74 ? -1.422 -9.473 0.502 1.00 97.62 74 ILE A C 1
ATOM 561 O O . ILE A 1 74 ? -0.463 -10.142 0.884 1.00 97.62 74 ILE A O 1
ATOM 565 N N . TYR A 1 75 ? -1.293 -8.499 -0.390 1.00 97.06 75 TYR A N 1
ATOM 566 C CA . TYR A 1 75 ? -0.042 -8.191 -1.088 1.00 97.06 75 TYR A CA 1
ATOM 567 C C . TYR A 1 75 ? 0.592 -6.878 -0.624 1.00 97.06 75 TYR A C 1
ATOM 569 O O . TYR A 1 75 ? 1.554 -6.396 -1.211 1.00 97.06 75 TYR A O 1
ATOM 577 N N . GLY A 1 76 ? 0.045 -6.260 0.415 1.00 96.19 76 GLY A N 1
ATOM 578 C CA . GLY A 1 76 ? 0.594 -5.037 0.976 1.00 96.19 76 GLY A CA 1
ATOM 579 C C . GLY A 1 76 ? -0.441 -4.257 1.762 1.00 96.19 76 GLY A C 1
ATOM 580 O O . GLY A 1 76 ? -1.650 -4.396 1.552 1.00 96.19 76 GLY A O 1
ATOM 581 N N . VAL A 1 77 ? 0.062 -3.411 2.649 1.00 96.88 77 VAL A N 1
ATOM 582 C CA . VAL A 1 77 ? -0.737 -2.435 3.379 1.00 96.88 77 VAL A CA 1
ATOM 583 C C . VAL A 1 77 ? -0.584 -1.101 2.665 1.00 96.88 77 VAL A C 1
ATOM 585 O O . VAL A 1 77 ? 0.518 -0.579 2.523 1.00 96.88 77 VAL A O 1
ATOM 588 N N . VAL A 1 78 ? -1.694 -0.566 2.162 1.00 97.38 78 VAL A N 1
ATOM 589 C CA . VAL A 1 78 ? -1.704 0.752 1.518 1.00 97.38 78 VAL A CA 1
ATOM 590 C C . VAL A 1 78 ? -1.549 1.844 2.573 1.00 97.38 78 VAL A C 1
ATOM 592 O O . VAL A 1 78 ? -0.878 2.843 2.317 1.00 97.38 78 VAL A O 1
ATOM 595 N N . GLY A 1 79 ? -2.155 1.631 3.742 1.00 96.00 79 GLY A N 1
ATOM 596 C CA . GLY A 1 79 ? -2.071 2.498 4.907 1.00 96.00 79 GLY A CA 1
ATOM 597 C C . GLY A 1 79 ? -3.384 2.541 5.685 1.00 96.00 79 GLY A C 1
ATOM 598 O O . GLY A 1 79 ? -4.295 1.750 5.423 1.00 96.00 79 GLY A O 1
ATOM 599 N N . THR A 1 80 ? -3.482 3.474 6.620 1.00 95.38 80 THR A N 1
ATOM 600 C CA . THR A 1 80 ? -4.669 3.714 7.443 1.00 95.38 80 THR A CA 1
ATOM 601 C C . THR A 1 80 ? -5.258 5.093 7.163 1.00 95.38 80 THR A C 1
ATOM 603 O O . THR A 1 80 ? -4.592 5.998 6.660 1.00 95.38 80 THR A O 1
ATOM 606 N N . ILE A 1 81 ? -6.551 5.250 7.432 1.00 92.81 81 ILE A N 1
ATOM 607 C CA . ILE A 1 81 ? -7.237 6.539 7.394 1.00 92.81 81 ILE A CA 1
ATOM 608 C C . ILE A 1 81 ? -8.187 6.641 8.578 1.00 92.81 81 ILE A C 1
ATOM 610 O O . ILE A 1 81 ? -9.005 5.748 8.804 1.00 92.81 81 ILE A O 1
ATOM 614 N N . ARG A 1 82 ? -8.096 7.744 9.322 1.00 89.62 82 ARG A N 1
ATOM 615 C CA . ARG A 1 82 ? -9.020 8.045 10.413 1.00 89.62 82 ARG A CA 1
ATOM 616 C C . ARG A 1 82 ? -10.175 8.893 9.895 1.00 89.62 82 ARG A C 1
ATOM 618 O O . ARG A 1 82 ? -9.963 9.990 9.379 1.00 89.62 82 ARG A O 1
ATOM 625 N N . LEU A 1 83 ? -11.387 8.371 10.023 1.00 85.81 83 LEU A N 1
ATOM 626 C CA . LEU A 1 83 ? -12.634 9.091 9.773 1.00 85.81 83 LEU A CA 1
ATOM 627 C C . LEU A 1 83 ? -13.270 9.498 11.110 1.00 85.81 83 LEU A C 1
ATOM 629 O O . LEU A 1 83 ? -12.691 9.272 12.173 1.00 85.81 83 LEU A O 1
ATOM 633 N N . LEU A 1 84 ? -14.456 10.112 11.072 1.00 78.62 84 LEU A N 1
ATOM 634 C CA . LEU A 1 84 ? -15.172 10.534 12.286 1.00 78.62 84 LEU A CA 1
ATOM 635 C C . LEU A 1 84 ? -15.467 9.348 13.213 1.00 78.62 84 LEU A C 1
ATOM 637 O O . LEU A 1 84 ? -15.350 9.443 14.429 1.00 78.62 84 LEU A O 1
ATOM 641 N N . ALA A 1 85 ? -15.828 8.226 12.604 1.00 73.25 85 ALA A N 1
ATOM 642 C CA . ALA A 1 85 ? -16.246 6.997 13.249 1.00 73.25 85 ALA A CA 1
ATOM 643 C C . ALA A 1 85 ? -15.159 6.138 13.896 1.00 73.25 85 ALA A C 1
ATOM 645 O O . ALA A 1 85 ? -15.469 5.238 14.681 1.00 73.25 85 ALA A O 1
ATOM 646 N N . GLY A 1 86 ? -13.921 6.298 13.439 1.00 83.25 86 GLY A N 1
ATOM 647 C CA . GLY A 1 86 ? -12.860 5.331 13.668 1.00 83.25 86 GLY A CA 1
ATOM 648 C C . GLY A 1 86 ? -11.933 5.198 12.470 1.00 83.25 86 GLY A C 1
ATOM 649 O O . GLY A 1 86 ? -11.982 5.975 11.511 1.00 83.25 86 GLY A O 1
ATOM 650 N N . THR A 1 87 ? -11.070 4.197 12.548 1.00 90.94 87 THR A N 1
ATOM 651 C CA . THR A 1 87 ? -9.981 4.002 11.594 1.00 90.94 87 THR A CA 1
ATOM 652 C C . THR A 1 87 ? -10.346 2.943 10.567 1.00 90.94 87 THR A C 1
ATOM 654 O O . THR A 1 87 ? -11.052 1.972 10.842 1.00 90.94 87 THR A O 1
ATOM 657 N N . TYR A 1 88 ? -9.843 3.120 9.355 1.00 93.31 88 TYR A N 1
ATOM 658 C CA . TYR A 1 88 ? -9.993 2.174 8.266 1.00 93.31 88 TYR A CA 1
ATOM 659 C C . TYR A 1 88 ? -8.624 1.801 7.736 1.00 93.31 88 TYR A C 1
ATOM 661 O O . TYR A 1 88 ? -7.809 2.661 7.411 1.00 93.31 88 TYR A O 1
ATOM 669 N N . LEU A 1 89 ? -8.389 0.502 7.622 1.00 95.50 89 LEU A N 1
ATOM 670 C CA . LEU A 1 89 ? -7.157 -0.053 7.091 1.00 95.50 89 LEU A CA 1
ATOM 671 C C . LEU A 1 89 ? -7.369 -0.416 5.621 1.00 95.50 89 LEU A C 1
ATOM 673 O O . LEU A 1 89 ? -8.251 -1.212 5.307 1.00 95.50 89 LEU A O 1
ATOM 677 N N . LEU A 1 90 ? -6.557 0.131 4.720 1.00 97.44 90 LEU A N 1
ATOM 678 C CA . LEU A 1 90 ? -6.604 -0.191 3.296 1.00 97.44 90 LEU A CA 1
ATOM 679 C C . LEU A 1 90 ? -5.526 -1.220 2.948 1.00 97.44 90 LEU A C 1
ATOM 681 O O . LEU A 1 90 ? -4.332 -0.978 3.138 1.00 97.44 90 LEU A O 1
ATOM 685 N N . VAL A 1 91 ? -5.941 -2.360 2.395 1.00 97.75 91 VAL A N 1
ATOM 686 C CA . VAL A 1 91 ? -5.043 -3.464 2.015 1.00 97.75 91 VAL A CA 1
ATOM 687 C C . VAL A 1 91 ? -5.153 -3.813 0.536 1.00 97.75 91 VAL A C 1
ATOM 689 O O . VAL A 1 91 ? -6.224 -3.712 -0.064 1.00 97.75 91 VAL A O 1
ATOM 692 N N . ILE A 1 92 ? -4.049 -4.271 -0.054 1.00 98.25 92 ILE A N 1
ATOM 693 C CA . ILE A 1 92 ? -3.999 -4.763 -1.435 1.00 98.25 92 ILE A CA 1
ATOM 694 C C . ILE A 1 92 ? -4.425 -6.231 -1.443 1.00 98.25 92 ILE A C 1
ATOM 696 O O . ILE A 1 92 ? -3.698 -7.094 -0.958 1.00 98.25 92 ILE A O 1
ATOM 700 N N . THR A 1 93 ? -5.586 -6.533 -2.019 1.00 97.38 93 THR A N 1
ATOM 701 C CA . THR A 1 93 ? -6.135 -7.900 -2.060 1.00 97.38 93 THR A CA 1
ATOM 702 C C . THR A 1 93 ? -5.780 -8.645 -3.341 1.00 97.38 93 THR A C 1
ATOM 704 O O . THR A 1 93 ? -5.807 -9.871 -3.361 1.00 97.38 93 THR A O 1
ATOM 707 N N . SER A 1 94 ? -5.415 -7.930 -4.410 1.00 97.56 94 SER A N 1
ATOM 708 C CA . SER A 1 94 ? -4.942 -8.533 -5.656 1.00 97.56 94 SER A CA 1
ATOM 709 C C . SER A 1 94 ? -3.953 -7.632 -6.387 1.00 97.56 94 SER A C 1
ATOM 711 O O . SER A 1 94 ? -4.115 -6.408 -6.445 1.00 97.56 94 SER A O 1
ATOM 713 N N . ARG A 1 95 ? -2.942 -8.253 -6.998 1.00 97.50 95 ARG A N 1
ATOM 714 C CA . ARG A 1 95 ? -1.926 -7.603 -7.829 1.00 97.50 95 ARG A CA 1
ATOM 715 C C . ARG A 1 95 ? -1.678 -8.404 -9.104 1.00 97.50 95 ARG A C 1
ATOM 717 O O . ARG A 1 95 ? -1.898 -9.611 -9.137 1.00 97.50 95 ARG A O 1
ATOM 724 N N . LYS A 1 96 ? -1.172 -7.738 -10.138 1.00 97.31 96 LYS A N 1
ATOM 725 C CA . LYS A 1 96 ? -0.683 -8.367 -11.368 1.00 97.31 96 LYS A CA 1
ATOM 726 C C . LYS A 1 96 ? 0.726 -7.874 -11.660 1.00 97.31 96 LYS A C 1
ATOM 728 O O . LYS A 1 96 ? 0.942 -6.666 -11.697 1.00 97.31 96 LYS A O 1
ATOM 733 N N . GLU A 1 97 ? 1.663 -8.782 -11.901 1.00 97.19 97 GLU A N 1
ATOM 734 C CA . GLU A 1 97 ? 2.968 -8.411 -12.449 1.00 97.19 97 GLU A CA 1
ATOM 735 C C . GLU A 1 97 ? 2.794 -7.900 -13.886 1.00 97.19 97 GLU A C 1
ATOM 737 O O . GLU A 1 97 ? 2.145 -8.543 -14.715 1.00 97.19 97 GLU A O 1
ATOM 742 N N . VAL A 1 98 ? 3.312 -6.706 -14.170 1.00 96.06 98 VAL A N 1
ATOM 743 C CA . VAL A 1 98 ? 3.149 -6.029 -15.470 1.00 96.06 98 VAL A CA 1
ATOM 744 C C . VAL A 1 98 ? 4.453 -5.892 -16.250 1.00 96.06 98 VAL A C 1
ATOM 746 O O . VAL A 1 98 ? 4.440 -5.414 -17.383 1.00 96.06 98 VAL A O 1
ATOM 749 N N . GLY A 1 99 ? 5.569 -6.319 -15.664 1.00 93.94 99 GLY A N 1
ATOM 750 C CA . GLY A 1 99 ? 6.890 -6.322 -16.277 1.00 93.94 99 GLY A CA 1
ATOM 751 C C . GLY A 1 99 ? 7.969 -5.919 -15.282 1.00 93.94 99 GLY A C 1
ATOM 752 O O . GLY A 1 99 ? 7.735 -5.875 -14.078 1.00 93.94 99 GLY A O 1
ATOM 753 N N . ASN A 1 100 ? 9.148 -5.588 -15.805 1.00 91.12 100 ASN A N 1
ATOM 754 C CA . ASN A 1 100 ? 10.321 -5.275 -14.998 1.00 91.12 100 ASN A CA 1
ATOM 755 C C . ASN A 1 100 ? 10.802 -3.838 -15.223 1.00 91.12 100 ASN A C 1
ATOM 757 O O . ASN A 1 100 ? 10.812 -3.325 -16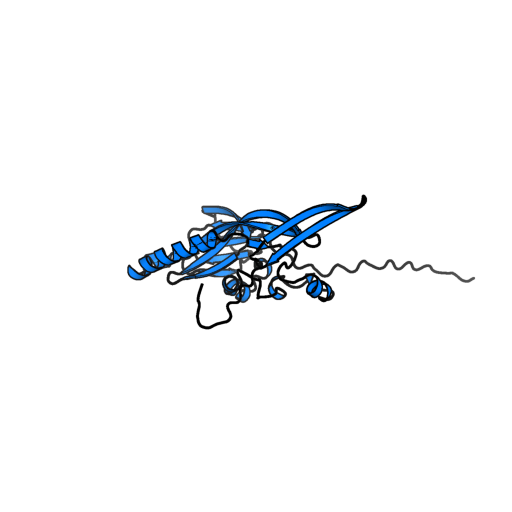.346 1.00 91.12 100 ASN A O 1
ATOM 761 N N . PHE A 1 101 ? 11.259 -3.202 -14.149 1.00 87.25 101 PHE A N 1
ATOM 762 C CA . PHE A 1 101 ? 11.949 -1.919 -14.169 1.00 87.25 101 PHE A CA 1
ATOM 763 C C . PHE A 1 101 ? 13.341 -2.105 -13.566 1.00 87.25 101 PHE A C 1
ATOM 765 O O . PHE A 1 101 ? 13.479 -2.342 -12.369 1.00 87.25 101 PHE A O 1
ATOM 772 N N . LEU A 1 102 ? 14.377 -2.008 -14.407 1.00 83.62 102 LEU A N 1
ATOM 773 C CA . LEU A 1 102 ? 15.781 -2.213 -14.012 1.00 83.62 102 LEU A CA 1
ATOM 774 C C . LEU A 1 102 ? 16.055 -3.600 -13.403 1.00 83.62 102 LEU A C 1
ATOM 776 O O . LEU A 1 102 ? 16.819 -3.716 -12.451 1.00 83.62 102 LEU A O 1
ATOM 780 N N . GLY A 1 103 ? 15.411 -4.639 -13.941 1.00 85.88 103 GLY A N 1
ATOM 781 C CA . GLY A 1 103 ? 15.555 -6.020 -13.463 1.00 85.88 103 GLY A CA 1
ATOM 782 C C . GLY A 1 103 ? 14.685 -6.377 -12.257 1.00 85.88 103 GLY A C 1
ATOM 783 O O . GLY A 1 103 ? 14.711 -7.525 -11.835 1.00 85.88 103 GLY A O 1
ATOM 784 N N . PHE A 1 104 ? 13.900 -5.431 -11.732 1.00 90.19 104 PHE A N 1
ATOM 785 C CA . PHE A 1 104 ? 12.998 -5.668 -10.605 1.00 90.19 104 PHE A CA 1
ATOM 786 C C . PHE A 1 104 ? 11.534 -5.705 -11.052 1.00 90.19 104 PHE A C 1
ATOM 788 O O . PHE A 1 104 ? 11.133 -4.847 -11.852 1.00 90.19 104 PHE A O 1
ATOM 795 N N . PRO A 1 105 ? 10.721 -6.627 -10.512 1.00 94.25 105 PRO A N 1
ATOM 796 C CA . PRO A 1 105 ? 9.331 -6.782 -10.912 1.00 94.25 105 PRO A CA 1
ATOM 797 C C . PRO A 1 105 ? 8.484 -5.586 -10.480 1.00 94.25 105 PRO A C 1
ATOM 799 O O . PRO A 1 105 ? 8.641 -5.026 -9.389 1.00 94.25 105 PRO A O 1
ATOM 802 N N . VAL A 1 106 ? 7.571 -5.187 -11.362 1.00 96.12 106 VAL A N 1
ATOM 803 C CA . VAL A 1 106 ? 6.595 -4.118 -11.150 1.00 96.12 106 VAL A CA 1
ATOM 804 C C . VAL A 1 106 ? 5.204 -4.720 -11.116 1.00 96.12 106 VAL A C 1
ATOM 806 O O . VAL A 1 106 ? 4.790 -5.444 -12.024 1.00 96.12 106 VAL A O 1
ATOM 809 N N . PHE A 1 107 ? 4.452 -4.358 -10.084 1.00 97.75 107 PHE A N 1
ATOM 810 C CA . PHE A 1 107 ? 3.112 -4.858 -9.844 1.00 97.75 107 PHE A CA 1
ATOM 811 C C . PHE A 1 107 ? 2.091 -3.744 -10.016 1.00 97.75 107 PHE A C 1
ATOM 813 O O . PHE A 1 107 ? 2.252 -2.643 -9.492 1.00 97.75 107 PHE A O 1
ATOM 820 N N . ARG A 1 108 ? 1.014 -4.047 -10.736 1.00 98.19 108 ARG A N 1
ATOM 821 C CA . ARG A 1 108 ? -0.203 -3.241 -10.789 1.00 98.19 108 ARG A CA 1
ATOM 822 C C . ARG A 1 108 ? -1.175 -3.734 -9.725 1.00 98.19 108 ARG A C 1
ATOM 824 O O . ARG A 1 108 ? -1.440 -4.934 -9.648 1.00 98.19 108 ARG A O 1
ATOM 831 N N . ILE A 1 109 ? -1.742 -2.817 -8.949 1.00 98.44 109 ILE A N 1
ATOM 832 C CA . ILE A 1 109 ? -2.840 -3.128 -8.027 1.00 98.44 109 ILE A CA 1
ATOM 833 C C . ILE A 1 109 ? -4.093 -3.409 -8.857 1.00 98.44 109 ILE A C 1
ATOM 835 O O . ILE A 1 109 ? -4.494 -2.592 -9.690 1.00 98.44 109 ILE A O 1
ATOM 839 N N . MET A 1 110 ? -4.680 -4.588 -8.650 1.00 98.00 110 MET A N 1
ATOM 840 C CA . MET A 1 110 ? -5.898 -5.025 -9.337 1.00 98.00 110 MET A CA 1
ATOM 841 C C . MET A 1 110 ? -7.128 -4.842 -8.453 1.00 98.00 110 MET A C 1
ATOM 843 O O . MET A 1 110 ? -8.187 -4.480 -8.957 1.00 98.00 110 MET A O 1
ATOM 847 N N . SER A 1 111 ? -6.980 -5.057 -7.145 1.00 97.69 111 SER A N 1
ATOM 848 C CA . SER A 1 111 ? -8.019 -4.777 -6.161 1.00 97.69 111 SER A CA 1
ATOM 849 C C . SER A 1 111 ? -7.416 -4.427 -4.808 1.00 97.69 111 SER A C 1
ATOM 851 O O . SER A 1 111 ? -6.365 -4.941 -4.409 1.00 97.69 111 SER A O 1
ATOM 853 N N . MET A 1 112 ? -8.123 -3.568 -4.087 1.00 97.75 112 MET A N 1
ATOM 854 C CA . MET A 1 112 ? -7.844 -3.220 -2.704 1.00 97.75 112 MET A CA 1
ATOM 855 C C . MET A 1 112 ? -9.148 -3.126 -1.924 1.00 97.75 112 MET A C 1
ATOM 857 O O . MET A 1 112 ? -10.222 -3.055 -2.521 1.00 97.75 112 MET A O 1
ATOM 861 N N . LYS A 1 113 ? -9.053 -3.212 -0.600 1.00 96.75 113 LYS A N 1
ATOM 862 C CA . LYS A 1 113 ? -10.217 -3.268 0.280 1.00 96.75 113 LYS A CA 1
ATOM 863 C C . LYS A 1 113 ? -9.954 -2.520 1.580 1.00 96.75 113 LYS A C 1
ATOM 865 O O . LYS A 1 113 ? -8.910 -2.730 2.198 1.00 96.75 113 LYS A O 1
ATOM 870 N N . PHE A 1 114 ? -10.916 -1.713 2.010 1.00 95.69 114 PHE A N 1
ATOM 871 C CA . PHE A 1 114 ? -10.958 -1.161 3.356 1.00 95.69 114 PHE A CA 1
ATOM 872 C C . PHE A 1 114 ? -11.495 -2.181 4.362 1.00 95.69 114 PHE A C 1
ATOM 874 O O . PHE A 1 114 ? -12.506 -2.856 4.146 1.00 95.69 114 PHE A O 1
ATOM 881 N N . LEU A 1 115 ? -10.811 -2.263 5.496 1.00 94.19 115 LEU A N 1
ATOM 882 C CA . LEU A 1 115 ? -11.194 -3.023 6.673 1.00 94.19 115 LEU A CA 1
ATOM 883 C C . LEU A 1 115 ? -11.569 -2.027 7.766 1.00 94.19 115 LEU A C 1
ATOM 885 O O . LEU A 1 115 ? -10.767 -1.173 8.146 1.00 94.19 115 LEU A O 1
ATOM 889 N N . SER A 1 116 ? -12.808 -2.111 8.236 1.00 91.56 116 SER A N 1
ATOM 890 C CA . SER A 1 116 ? -13.354 -1.178 9.215 1.00 91.56 116 SER A CA 1
ATOM 891 C C . SER A 1 116 ? -12.883 -1.518 10.627 1.00 91.56 116 SER A C 1
ATOM 893 O O . SER A 1 116 ? -13.066 -2.653 11.081 1.00 91.56 116 SER A O 1
ATOM 895 N N . CYS A 1 117 ? -12.334 -0.522 11.320 1.00 86.75 117 CYS A N 1
ATOM 896 C CA . CYS A 1 117 ? -11.977 -0.552 12.739 1.00 86.75 117 CYS A CA 1
ATOM 897 C C . CYS A 1 117 ? -12.823 0.486 13.490 1.00 86.75 117 CYS A C 1
ATOM 899 O O . CYS A 1 117 ? -12.319 1.463 14.039 1.00 86.75 117 CYS A O 1
ATOM 901 N N . ASN A 1 118 ? -14.140 0.306 13.416 1.00 80.88 118 ASN A N 1
ATOM 902 C CA . ASN A 1 118 ? -15.135 1.292 13.819 1.00 80.88 118 ASN A CA 1
ATOM 903 C C . ASN A 1 118 ? -16.183 0.705 14.777 1.00 80.88 118 ASN A C 1
ATOM 905 O O . ASN A 1 118 ? -17.309 1.190 14.816 1.00 80.88 118 ASN A O 1
ATOM 909 N N . GLU A 1 119 ? -15.875 -0.344 15.549 1.00 79.62 119 GLU A N 1
ATOM 910 C CA . GLU A 1 119 ? -16.890 -0.944 16.431 1.00 79.62 119 GLU A CA 1
ATOM 911 C C . GLU A 1 119 ? -17.436 0.032 17.483 1.00 79.62 119 GLU A C 1
ATOM 913 O O . GLU A 1 119 ? -18.579 -0.128 17.922 1.00 79.62 119 GLU A O 1
ATOM 918 N N . ALA A 1 120 ? -16.669 1.069 17.839 1.00 70.62 120 ALA A N 1
ATOM 919 C CA . ALA A 1 120 ? -17.127 2.164 18.690 1.00 70.62 120 ALA A CA 1
ATOM 920 C C . ALA A 1 120 ? -18.347 2.916 18.109 1.00 70.62 120 ALA A C 1
ATOM 922 O O . ALA A 1 120 ? -19.173 3.414 18.876 1.00 70.62 120 ALA A O 1
ATOM 923 N N . LEU A 1 121 ? -18.553 2.900 16.783 1.00 70.62 121 LEU A N 1
ATOM 924 C CA . LEU A 1 121 ? -19.741 3.467 16.126 1.00 70.62 121 LEU A CA 1
ATOM 925 C C . LEU A 1 121 ? -21.065 2.860 16.572 1.00 70.62 121 LEU A C 1
ATOM 927 O O . LEU A 1 121 ? -22.119 3.464 16.370 1.00 70.62 121 LEU A O 1
ATOM 931 N N . LYS A 1 122 ? -21.069 1.650 17.140 1.00 71.44 122 LYS A N 1
ATOM 932 C CA . LYS A 1 122 ? -22.319 1.052 17.632 1.00 71.44 122 LYS A CA 1
ATOM 933 C C . LYS A 1 122 ? -23.014 2.000 18.624 1.00 71.44 122 LYS A C 1
ATOM 935 O O . LYS A 1 122 ? -24.244 2.067 18.627 1.00 71.44 122 LYS A O 1
ATOM 940 N N . PHE A 1 123 ? -22.231 2.803 19.348 1.00 74.75 123 PHE A N 1
ATOM 941 C CA . PHE A 1 123 ? -22.676 3.770 20.352 1.00 74.75 123 PHE A CA 1
ATOM 942 C C . PHE A 1 123 ? -22.765 5.219 19.845 1.00 74.75 123 PHE A C 1
ATOM 944 O O . PHE A 1 123 ? -23.062 6.113 20.634 1.00 74.75 123 PHE A O 1
ATOM 951 N N . SER A 1 124 ? -22.519 5.467 18.555 1.00 77.12 124 SER A N 1
ATOM 952 C CA . SER A 1 124 ? -22.513 6.819 17.995 1.00 77.12 124 SER A CA 1
ATOM 953 C C . SER A 1 124 ? -23.918 7.360 17.716 1.00 77.12 124 SER A C 1
ATOM 955 O O . SER A 1 124 ? -24.904 6.618 17.575 1.00 77.12 124 SER A O 1
ATOM 957 N N . THR A 1 125 ? -23.997 8.683 17.619 1.00 83.75 125 THR A N 1
ATOM 958 C CA . THR A 1 125 ? -25.207 9.431 17.285 1.00 83.75 125 THR A CA 1
ATOM 959 C C . THR A 1 125 ? -25.686 9.125 15.863 1.00 83.75 125 THR A C 1
ATOM 961 O O . THR A 1 125 ? -24.944 8.665 14.992 1.00 83.75 125 THR A O 1
ATOM 964 N N . TRP A 1 126 ? -26.962 9.404 15.590 1.00 82.50 126 TRP A N 1
ATOM 965 C CA . TRP A 1 126 ? -27.533 9.213 14.254 1.00 82.50 126 TRP A CA 1
ATOM 966 C C . TRP A 1 126 ? -26.836 10.066 13.179 1.00 82.50 126 TRP A C 1
ATOM 968 O O . TRP A 1 126 ? -26.650 9.601 12.055 1.00 82.50 126 TRP A O 1
ATOM 978 N N . GLN A 1 127 ? -26.410 11.283 13.533 1.00 82.50 127 GLN A N 1
ATOM 979 C CA . GLN A 1 127 ? -25.700 12.179 12.620 1.00 82.50 127 GLN A CA 1
ATOM 980 C C . GLN A 1 127 ? -24.335 11.600 12.225 1.00 82.50 127 GLN A C 1
ATOM 982 O O . GLN A 1 127 ? -24.042 11.505 11.037 1.00 82.50 127 GLN A O 1
ATOM 987 N N . GLU A 1 128 ? -23.560 11.099 13.192 1.00 81.81 128 GLU A N 1
ATOM 988 C CA . GLU A 1 128 ? -22.276 10.435 12.926 1.00 81.81 128 GLU A CA 1
ATOM 989 C C . GLU A 1 128 ? -22.450 9.211 12.021 1.00 81.81 128 GLU A C 1
ATOM 991 O O . GLU A 1 128 ? -21.667 9.007 11.100 1.00 81.81 128 GLU A O 1
ATOM 996 N N . LYS A 1 129 ? -23.518 8.422 12.212 1.00 82.50 129 LYS A N 1
ATOM 997 C CA . LYS A 1 129 ? -23.823 7.275 11.334 1.00 82.50 129 LYS A CA 1
ATOM 998 C C . LYS A 1 129 ? -24.136 7.699 9.898 1.00 82.50 129 LYS A C 1
ATOM 1000 O O . LYS A 1 129 ? -23.765 6.995 8.959 1.00 82.50 129 LYS A O 1
ATOM 1005 N N . LYS A 1 130 ? -24.818 8.832 9.715 1.00 85.94 130 LYS A N 1
ATOM 1006 C CA . LYS A 1 130 ? -25.138 9.377 8.390 1.00 85.94 130 LYS A CA 1
ATOM 1007 C C . LYS A 1 130 ? -23.890 9.911 7.686 1.00 85.94 130 LYS A C 1
ATOM 1009 O O . LYS A 1 130 ? -23.681 9.593 6.515 1.00 85.94 130 LYS A O 1
ATOM 1014 N N . ASP A 1 131 ? -23.072 10.687 8.390 1.00 86.19 131 ASP A N 1
ATOM 1015 C CA . ASP A 1 131 ? -21.827 11.236 7.845 1.00 86.19 131 ASP A CA 1
ATOM 1016 C C . ASP A 1 131 ? -20.848 10.110 7.499 1.00 86.19 131 ASP A C 1
ATOM 1018 O O . ASP A 1 131 ? -20.225 10.115 6.437 1.00 86.19 131 ASP A O 1
ATOM 1022 N N . GLU A 1 132 ? -20.804 9.065 8.323 1.00 86.19 132 GLU A N 1
ATOM 1023 C CA . GLU A 1 132 ? -19.984 7.895 8.049 1.00 86.19 132 GLU A CA 1
ATOM 1024 C C . GLU A 1 132 ? -20.418 7.148 6.786 1.00 86.19 132 GLU A C 1
ATOM 1026 O O . GLU A 1 132 ? -19.583 6.780 5.961 1.00 86.19 132 GLU A O 1
ATOM 1031 N N . ALA A 1 133 ? -21.724 6.969 6.572 1.00 86.31 133 ALA A N 1
ATOM 1032 C CA . ALA A 1 133 ? -22.225 6.357 5.343 1.00 86.31 133 ALA A CA 1
ATOM 1033 C C . ALA A 1 133 ? -21.800 7.146 4.089 1.00 86.31 133 ALA A C 1
ATOM 1035 O O . ALA A 1 133 ? -21.513 6.550 3.045 1.00 86.31 133 ALA A O 1
ATOM 1036 N N . TYR A 1 134 ? -21.715 8.475 4.192 1.00 89.94 134 TYR A N 1
ATOM 1037 C CA . TYR A 1 134 ? -21.181 9.323 3.131 1.00 89.94 134 TYR A CA 1
ATOM 1038 C C . TYR A 1 134 ? -19.678 9.085 2.912 1.00 89.94 134 TYR A C 1
ATOM 1040 O O . TYR A 1 134 ? -19.266 8.825 1.777 1.00 89.94 134 TYR A O 1
ATOM 1048 N N . PHE A 1 135 ? -18.862 9.083 3.972 1.00 89.44 135 PHE A N 1
ATOM 1049 C CA . PHE A 1 135 ? -17.425 8.809 3.851 1.00 89.44 135 PHE A CA 1
ATOM 1050 C C . PHE A 1 135 ? -17.136 7.412 3.298 1.00 89.44 135 PHE A C 1
ATOM 1052 O O . PHE A 1 135 ? -16.265 7.264 2.441 1.00 89.44 135 PHE A O 1
ATOM 1059 N N . MET A 1 136 ? -17.920 6.402 3.674 1.00 87.38 136 MET A N 1
ATOM 1060 C CA . MET A 1 136 ? -17.797 5.050 3.127 1.00 87.38 136 MET A CA 1
ATOM 1061 C C . MET A 1 136 ? -17.986 5.002 1.606 1.00 87.38 136 MET A C 1
ATOM 1063 O O . MET A 1 136 ? -17.340 4.202 0.927 1.00 87.38 136 MET A O 1
ATOM 1067 N N . ASN A 1 137 ? -18.822 5.869 1.029 1.00 90.62 137 ASN A N 1
ATOM 1068 C CA . ASN A 1 137 ? -18.947 5.967 -0.427 1.00 90.62 137 ASN A CA 1
ATOM 1069 C C . ASN A 1 137 ? -17.723 6.631 -1.078 1.00 90.62 137 ASN A C 1
ATOM 1071 O O . ASN A 1 137 ? -17.310 6.221 -2.166 1.00 90.62 137 ASN A O 1
ATOM 1075 N N . LEU A 1 138 ? -17.094 7.601 -0.407 1.00 92.25 138 LEU A N 1
ATOM 1076 C CA . LEU A 1 138 ? -15.815 8.160 -0.856 1.00 92.25 138 LEU A CA 1
ATOM 1077 C C . LEU A 1 138 ? -14.704 7.105 -0.809 1.00 92.25 138 LEU A C 1
ATOM 1079 O O . LEU A 1 138 ? -13.935 6.984 -1.763 1.00 92.25 138 LEU A O 1
ATOM 1083 N N . LEU A 1 139 ? -14.667 6.277 0.238 1.00 92.25 139 LEU A N 1
ATOM 1084 C CA . LEU A 1 139 ? -13.711 5.175 0.344 1.00 92.25 139 LEU A CA 1
ATOM 1085 C C . LEU A 1 139 ? -13.858 4.167 -0.808 1.00 92.25 139 LEU A C 1
ATOM 1087 O O . LEU A 1 139 ? -12.853 3.773 -1.391 1.00 92.25 139 LEU A O 1
ATOM 1091 N N . LYS A 1 140 ? -15.081 3.836 -1.244 1.00 92.44 140 LYS A N 1
ATOM 1092 C CA . LYS A 1 140 ? -15.295 2.992 -2.445 1.00 92.44 140 LYS A CA 1
ATOM 1093 C C . LYS A 1 140 ? -14.701 3.596 -3.722 1.00 92.44 140 LYS A C 1
ATOM 1095 O O . LYS A 1 140 ? -14.253 2.875 -4.616 1.00 92.44 140 LYS A 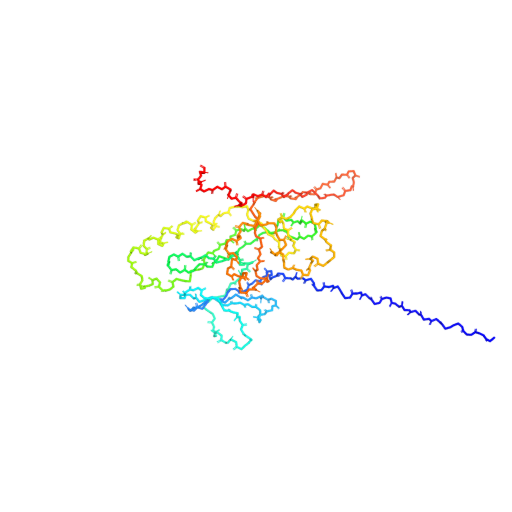O 1
ATOM 1100 N N . THR A 1 141 ? -14.687 4.926 -3.816 1.00 93.62 141 THR A N 1
ATOM 1101 C CA . THR A 1 141 ? -14.057 5.631 -4.943 1.00 93.62 141 THR A CA 1
ATOM 1102 C C . THR A 1 141 ? -12.543 5.481 -4.870 1.00 93.62 141 THR A C 1
ATOM 1104 O O . THR A 1 141 ? -11.905 5.202 -5.885 1.00 93.62 141 THR A O 1
ATOM 1107 N N . VAL A 1 142 ? -11.974 5.587 -3.663 1.00 94.19 142 VAL A N 1
ATOM 1108 C CA . VAL A 1 142 ? -10.556 5.308 -3.427 1.00 94.19 142 VAL A CA 1
ATOM 1109 C C . VAL A 1 142 ? -10.238 3.875 -3.840 1.00 94.19 142 VAL A C 1
ATOM 1111 O O . VAL A 1 142 ? -9.359 3.725 -4.679 1.00 94.19 142 VAL A O 1
ATOM 1114 N N . GLU A 1 143 ? -10.981 2.858 -3.379 1.00 94.31 143 GLU A N 1
ATOM 1115 C CA . GLU A 1 143 ? -10.792 1.431 -3.734 1.00 94.31 143 GLU A CA 1
ATOM 1116 C C . GLU A 1 143 ? -10.728 1.167 -5.241 1.00 94.31 143 GLU A C 1
ATOM 1118 O O . GLU A 1 143 ? -9.983 0.299 -5.694 1.00 94.31 143 GLU A O 1
ATOM 1123 N N . SER A 1 144 ? -11.476 1.948 -6.019 1.00 94.56 144 SER A N 1
ATOM 1124 C CA . SER A 1 144 ? -11.573 1.809 -7.473 1.00 94.56 144 SER A CA 1
ATOM 1125 C C . SER A 1 144 ? -10.530 2.634 -8.238 1.00 94.56 144 SER A C 1
ATOM 1127 O O . SER A 1 144 ? -10.607 2.730 -9.464 1.00 94.56 144 SER A O 1
ATOM 1129 N N . THR A 1 145 ? -9.559 3.248 -7.550 1.00 95.25 145 THR A N 1
ATOM 1130 C CA . THR A 1 145 ? -8.545 4.108 -8.179 1.00 95.25 145 THR A CA 1
ATOM 1131 C C . THR A 1 145 ? -7.707 3.310 -9.187 1.00 95.25 145 THR A C 1
ATOM 1133 O O . THR A 1 145 ? -6.978 2.393 -8.801 1.00 95.25 145 THR A O 1
ATOM 1136 N N . PRO A 1 146 ? -7.744 3.659 -10.486 1.00 94.62 146 PRO A N 1
ATOM 1137 C CA . PRO A 1 146 ? -6.999 2.930 -11.496 1.00 94.62 146 PRO A CA 1
ATOM 1138 C C . PRO A 1 146 ? -5.538 3.383 -11.565 1.00 94.62 146 PRO A C 1
ATOM 1140 O O . PRO A 1 146 ? -5.169 4.488 -11.159 1.00 94.62 146 PRO A O 1
ATOM 1143 N N . GLY A 1 147 ? -4.712 2.537 -12.184 1.00 96.00 147 GLY A N 1
ATOM 1144 C CA . GLY A 1 147 ? -3.339 2.890 -12.541 1.00 96.00 147 GLY A CA 1
ATOM 1145 C C . GLY A 1 147 ? -2.413 3.036 -11.338 1.00 96.00 147 GLY A C 1
ATOM 1146 O O . GLY A 1 147 ? -1.535 3.894 -11.361 1.00 96.00 147 GLY A O 1
ATOM 1147 N N . LEU A 1 148 ? -2.613 2.222 -10.301 1.00 97.94 148 LEU A N 1
ATOM 1148 C CA . LEU A 1 148 ? -1.724 2.150 -9.148 1.00 97.94 148 LEU A CA 1
ATOM 1149 C C . LEU A 1 148 ? -0.669 1.051 -9.345 1.00 97.94 148 LEU A C 1
ATOM 1151 O O . LEU A 1 148 ? -1.006 -0.087 -9.683 1.00 97.94 148 LEU A O 1
ATOM 1155 N N . TYR A 1 149 ? 0.599 1.398 -9.128 1.00 97.88 149 TYR A N 1
ATOM 1156 C CA . TYR A 1 149 ? 1.761 0.538 -9.349 1.00 97.88 149 TYR A CA 1
ATOM 1157 C C . TYR A 1 149 ? 2.744 0.624 -8.187 1.00 97.88 149 TYR A C 1
ATOM 1159 O O . TYR A 1 149 ? 2.876 1.670 -7.557 1.00 97.88 149 TYR A O 1
ATOM 1167 N N . TYR A 1 150 ? 3.466 -0.459 -7.931 1.00 97.00 150 TYR A N 1
ATOM 1168 C CA . TYR A 1 150 ? 4.499 -0.519 -6.901 1.00 97.00 150 TYR A CA 1
ATOM 1169 C C . TYR A 1 150 ? 5.495 -1.647 -7.193 1.00 97.00 150 TYR A C 1
ATOM 1171 O O . TYR A 1 150 ? 5.309 -2.446 -8.114 1.00 97.00 150 TYR A O 1
ATOM 1179 N N . SER A 1 151 ? 6.571 -1.701 -6.414 1.00 95.06 151 SER A N 1
ATOM 1180 C CA . SER A 1 151 ? 7.519 -2.812 -6.399 1.00 95.06 151 SER A CA 1
ATOM 1181 C C . SER A 1 151 ? 8.041 -3.016 -4.980 1.00 95.06 151 SER A C 1
ATOM 1183 O O . SER A 1 151 ? 8.212 -2.046 -4.242 1.00 95.06 151 SER A O 1
ATOM 1185 N N . TYR A 1 152 ? 8.315 -4.267 -4.611 1.00 93.69 152 TYR A N 1
ATOM 1186 C CA . TYR A 1 152 ? 8.916 -4.620 -3.317 1.00 93.69 152 TYR A CA 1
ATOM 1187 C C . TYR A 1 152 ? 10.421 -4.362 -3.277 1.00 93.69 152 TYR A C 1
ATOM 1189 O O . TYR A 1 152 ? 11.040 -4.347 -2.217 1.00 93.69 152 TYR A O 1
ATOM 1197 N N . GLU A 1 153 ? 11.020 -4.179 -4.448 1.00 89.94 153 GLU A N 1
ATOM 1198 C CA . GLU A 1 153 ? 12.460 -4.285 -4.626 1.00 89.94 153 GLU A CA 1
ATOM 1199 C C . GLU A 1 153 ? 13.096 -3.015 -5.178 1.00 89.94 153 GLU A C 1
ATOM 1201 O O . GLU A 1 153 ? 14.316 -2.847 -5.106 1.00 89.94 153 GLU A O 1
ATOM 1206 N N . THR A 1 154 ? 12.281 -2.125 -5.741 1.00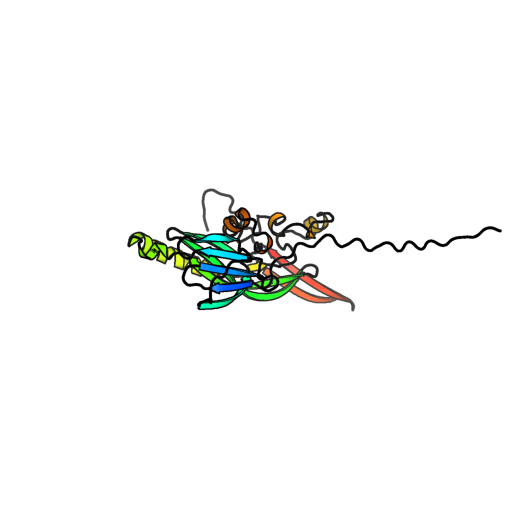 88.69 154 THR A N 1
ATOM 1207 C CA . THR A 1 154 ? 12.753 -0.921 -6.403 1.00 88.69 154 THR A CA 1
ATOM 1208 C C . THR A 1 154 ? 11.842 0.270 -6.147 1.00 88.69 154 THR A C 1
ATOM 1210 O O . THR A 1 154 ? 10.620 0.176 -6.215 1.00 88.69 154 THR A O 1
ATOM 1213 N N . ASP A 1 155 ? 12.449 1.436 -5.936 1.00 90.44 155 ASP A N 1
ATOM 1214 C CA . ASP A 1 155 ? 11.715 2.694 -5.912 1.00 90.44 155 ASP A CA 1
ATOM 1215 C C . ASP A 1 155 ? 11.32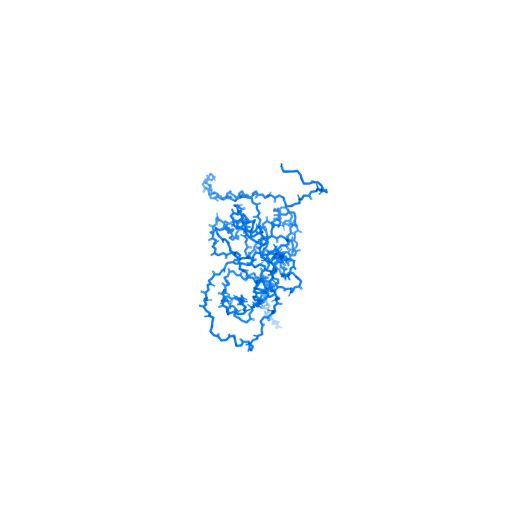1 3.132 -7.335 1.00 90.44 155 ASP A C 1
ATOM 1217 O O . ASP A 1 155 ? 12.185 3.403 -8.177 1.00 90.44 155 ASP A O 1
ATOM 1221 N N . LEU A 1 156 ? 10.013 3.216 -7.595 1.00 92.31 156 LEU A N 1
ATOM 1222 C CA . LEU A 1 156 ? 9.443 3.695 -8.862 1.00 92.31 156 LEU A CA 1
ATOM 1223 C C . LEU A 1 156 ? 9.275 5.226 -8.904 1.00 92.31 156 LEU A C 1
ATOM 1225 O O . LEU A 1 156 ? 9.028 5.804 -9.967 1.00 92.31 156 LEU A O 1
ATOM 1229 N N . THR A 1 157 ? 9.407 5.915 -7.771 1.00 91.38 157 THR A N 1
ATOM 1230 C CA . THR A 1 157 ? 9.147 7.359 -7.658 1.00 91.38 157 THR A CA 1
ATOM 1231 C C . THR A 1 157 ? 10.312 8.221 -8.152 1.00 91.38 157 THR A C 1
ATOM 1233 O O . THR A 1 157 ? 10.101 9.352 -8.593 1.00 91.38 157 THR A O 1
ATOM 1236 N N . VAL A 1 158 ? 11.535 7.683 -8.173 1.00 87.19 158 VAL A N 1
ATOM 1237 C CA . VAL A 1 158 ? 12.745 8.374 -8.653 1.00 87.19 158 VAL A CA 1
ATOM 1238 C C . VAL A 1 158 ? 13.056 8.057 -10.118 1.00 87.19 158 VAL A C 1
ATOM 1240 O O . VAL A 1 158 ? 12.712 7.001 -10.643 1.00 87.19 158 VAL A O 1
ATOM 1243 N N . ASN A 1 159 ? 13.650 9.003 -10.852 1.00 83.06 159 ASN A N 1
ATOM 1244 C CA . ASN A 1 159 ? 14.091 8.761 -12.232 1.00 83.06 159 ASN A CA 1
ATOM 1245 C C . ASN A 1 159 ? 15.457 8.047 -12.271 1.00 83.06 159 ASN A C 1
ATOM 1247 O O . ASN A 1 159 ? 16.183 8.016 -11.277 1.00 83.06 159 ASN A O 1
ATOM 1251 N N . LEU A 1 160 ? 15.815 7.496 -13.437 1.00 80.00 160 LEU A N 1
ATOM 1252 C CA . LEU A 1 160 ? 17.048 6.721 -13.604 1.00 80.00 160 LEU A CA 1
ATOM 1253 C C . LEU A 1 160 ? 18.313 7.541 -13.303 1.00 80.00 160 LEU A C 1
ATOM 1255 O O . LEU A 1 160 ? 19.221 7.038 -12.655 1.00 80.00 160 LEU A O 1
ATOM 1259 N N . GLN A 1 161 ? 18.344 8.816 -13.703 1.00 80.56 161 GLN A N 1
ATOM 1260 C CA . GLN A 1 161 ? 19.479 9.715 -13.452 1.00 80.56 161 GLN A CA 1
ATOM 1261 C C . GLN A 1 161 ? 19.699 9.992 -11.960 1.00 80.56 161 GLN A C 1
ATOM 1263 O O . GLN A 1 161 ? 20.830 10.058 -11.492 1.00 80.56 161 GLN A O 1
ATOM 1268 N N . ARG A 1 162 ? 18.621 10.194 -11.194 1.00 78.31 162 ARG A N 1
ATOM 1269 C CA . ARG A 1 162 ? 18.699 10.375 -9.740 1.00 78.31 162 ARG A CA 1
ATOM 1270 C C . ARG A 1 162 ? 19.106 9.070 -9.072 1.00 78.31 162 ARG A C 1
ATOM 1272 O O . ARG A 1 162 ? 19.905 9.101 -8.146 1.00 78.31 162 ARG A O 1
ATOM 1279 N N . ARG A 1 163 ? 18.609 7.941 -9.582 1.00 75.31 163 ARG A N 1
ATOM 1280 C CA . ARG A 1 163 ? 18.970 6.610 -9.099 1.00 75.31 163 ARG A CA 1
ATOM 1281 C C . ARG A 1 163 ? 20.451 6.297 -9.302 1.00 75.31 163 ARG A C 1
ATOM 1283 O O . ARG A 1 163 ? 21.079 5.825 -8.369 1.00 75.31 163 ARG A O 1
ATOM 1290 N N . SER A 1 164 ? 21.029 6.613 -10.462 1.00 74.69 164 SER A N 1
ATOM 1291 C CA . SER A 1 164 ? 22.454 6.367 -10.733 1.00 74.69 164 SER A CA 1
ATOM 1292 C C . SER A 1 164 ? 23.397 7.226 -9.882 1.00 74.69 164 SER A C 1
ATOM 1294 O O . SER A 1 164 ? 24.574 6.910 -9.773 1.00 74.69 164 SER A O 1
ATOM 1296 N N . LYS A 1 165 ? 22.895 8.324 -9.300 1.00 73.12 165 LYS A N 1
ATOM 1297 C CA . LYS A 1 165 ? 23.645 9.203 -8.390 1.00 73.12 165 LYS A CA 1
ATOM 1298 C C . LYS A 1 165 ? 23.581 8.759 -6.925 1.00 73.12 165 LYS A C 1
ATOM 1300 O O . LYS A 1 165 ? 24.317 9.305 -6.109 1.00 73.12 165 LYS A O 1
ATOM 1305 N N . LEU A 1 166 ? 22.689 7.830 -6.571 1.00 66.31 166 LEU A N 1
ATOM 1306 C CA . LEU A 1 166 ? 22.628 7.276 -5.220 1.00 66.31 166 LEU A CA 1
ATOM 1307 C C . LEU A 1 166 ? 23.775 6.265 -5.057 1.00 66.31 166 LEU A C 1
ATOM 1309 O O . LEU A 1 166 ? 23.858 5.294 -5.804 1.00 66.31 166 LEU A O 1
ATOM 1313 N N . ALA A 1 167 ? 24.676 6.545 -4.112 1.00 57.31 167 ALA A N 1
ATOM 1314 C CA . ALA A 1 167 ? 25.882 5.764 -3.838 1.00 57.31 167 ALA A CA 1
ATOM 1315 C C . ALA A 1 167 ? 25.589 4.355 -3.274 1.00 57.31 167 ALA A C 1
ATOM 1317 O O . ALA A 1 167 ? 24.444 4.004 -2.968 1.00 57.31 167 ALA A O 1
ATOM 1318 N N . GLU A 1 168 ? 26.649 3.555 -3.120 1.00 61.78 168 GLU A N 1
ATOM 1319 C CA . GLU A 1 168 ? 26.626 2.243 -2.462 1.00 61.78 168 GLU A CA 1
ATOM 1320 C C . GLU A 1 168 ? 25.882 2.300 -1.111 1.00 61.78 168 GLU A C 1
ATOM 1322 O O . GLU A 1 168 ? 26.043 3.234 -0.326 1.00 61.78 168 GLU A O 1
ATOM 1327 N N . GLY A 1 169 ? 25.012 1.314 -0.854 1.00 62.81 169 GLY A N 1
ATOM 1328 C CA . GLY A 1 169 ? 24.210 1.228 0.377 1.00 62.81 169 GLY A CA 1
ATOM 1329 C C . GLY A 1 169 ? 22.762 1.733 0.281 1.00 62.81 169 GLY A C 1
ATOM 1330 O O . GLY A 1 169 ? 22.017 1.602 1.251 1.00 62.81 169 GLY A O 1
ATOM 1331 N N . TRP A 1 170 ? 22.301 2.241 -0.871 1.00 64.81 170 TRP A N 1
ATOM 1332 C CA . TRP A 1 170 ? 20.880 2.600 -1.069 1.00 64.81 170 TRP A CA 1
ATOM 1333 C C . TRP A 1 170 ? 19.926 1.411 -0.852 1.00 64.81 170 TRP A C 1
ATOM 1335 O O . TRP A 1 170 ? 18.819 1.582 -0.346 1.00 64.81 170 TRP A O 1
ATOM 1345 N N . MET A 1 171 ? 20.391 0.199 -1.161 1.00 68.62 171 MET A N 1
ATOM 1346 C CA . MET A 1 171 ? 19.675 -1.059 -0.931 1.00 68.62 171 MET A CA 1
ATOM 1347 C C . MET A 1 171 ? 19.498 -1.418 0.549 1.00 68.62 171 MET A C 1
ATOM 1349 O O . MET A 1 171 ? 18.675 -2.271 0.855 1.00 68.62 171 MET A O 1
ATOM 1353 N N . ALA A 1 172 ? 20.252 -0.801 1.463 1.00 78.31 172 ALA A N 1
ATOM 1354 C CA . ALA A 1 172 ? 20.163 -1.073 2.900 1.00 78.31 172 ALA A CA 1
ATOM 1355 C C . ALA A 1 172 ? 19.111 -0.200 3.608 1.00 78.31 172 ALA A C 1
ATOM 1357 O O . ALA A 1 172 ? 18.783 -0.434 4.769 1.00 78.31 172 ALA A O 1
ATOM 1358 N N . LYS A 1 173 ? 18.580 0.828 2.932 1.00 85.19 173 LYS A N 1
ATOM 1359 C CA . LYS A 1 173 ? 17.575 1.741 3.491 1.00 85.19 173 LYS A CA 1
ATOM 1360 C C . LYS A 1 173 ? 16.168 1.367 3.006 1.00 85.19 173 LYS A C 1
ATOM 1362 O O . LYS A 1 173 ? 16.013 1.021 1.835 1.00 85.19 173 LYS A O 1
ATOM 1367 N N . PRO A 1 174 ? 15.130 1.544 3.843 1.00 88.25 174 PRO A N 1
ATOM 1368 C CA . PRO A 1 174 ? 13.743 1.384 3.421 1.00 88.25 174 PRO A CA 1
ATOM 1369 C C . PRO A 1 174 ? 13.413 2.222 2.183 1.00 88.25 174 PRO A C 1
ATOM 1371 O O . PRO A 1 174 ? 13.786 3.399 2.106 1.00 88.25 174 PRO A O 1
ATOM 1374 N N . ILE A 1 175 ? 12.688 1.628 1.228 1.00 89.50 175 ILE A N 1
ATOM 1375 C CA . ILE A 1 175 ? 12.332 2.267 -0.054 1.00 89.50 175 ILE A CA 1
ATOM 1376 C C . ILE A 1 175 ? 11.620 3.604 0.189 1.00 89.50 175 ILE A C 1
ATOM 1378 O O . ILE A 1 175 ? 11.947 4.620 -0.423 1.00 89.50 175 ILE A O 1
ATOM 1382 N N . TRP A 1 176 ? 10.700 3.641 1.153 1.00 91.00 176 TRP A N 1
ATOM 1383 C CA . TRP A 1 176 ? 9.889 4.822 1.442 1.00 91.00 176 TRP A CA 1
ATOM 1384 C C . TRP A 1 176 ? 10.684 6.033 1.952 1.00 91.00 176 TRP A C 1
ATOM 1386 O O . TRP A 1 176 ? 10.277 7.168 1.703 1.00 91.00 176 TRP A O 1
ATOM 1396 N N . LYS A 1 177 ? 11.830 5.819 2.620 1.00 90.44 177 LYS A N 1
ATOM 1397 C CA . LYS A 1 177 ? 12.702 6.906 3.113 1.00 90.44 177 LYS A CA 1
ATOM 1398 C C . LYS A 1 177 ? 13.454 7.601 1.977 1.00 90.44 177 LYS A C 1
ATOM 1400 O O . LYS A 1 177 ? 13.935 8.717 2.151 1.00 90.44 177 LYS A O 1
ATOM 1405 N N . GLN A 1 178 ? 13.571 6.938 0.830 1.00 88.12 178 GLN A N 1
ATOM 1406 C CA . GLN A 1 178 ? 14.292 7.425 -0.348 1.00 88.12 178 GLN A CA 1
ATOM 1407 C C . GLN A 1 178 ? 13.351 7.899 -1.462 1.00 88.12 178 GLN A C 1
ATOM 1409 O O . GLN A 1 178 ? 13.793 8.605 -2.372 1.00 88.12 178 GLN A O 1
ATOM 1414 N N . ALA A 1 179 ? 12.067 7.550 -1.354 1.00 91.00 179 ALA A N 1
ATOM 1415 C CA . ALA A 1 179 ? 11.042 7.891 -2.321 1.00 91.00 179 ALA A CA 1
ATOM 1416 C C . ALA A 1 179 ? 10.894 9.406 -2.512 1.00 91.00 179 ALA A C 1
ATOM 1418 O O . ALA A 1 179 ? 10.933 10.191 -1.561 1.00 91.00 179 ALA A O 1
ATOM 1419 N N . ASP A 1 180 ? 10.671 9.827 -3.756 1.00 91.81 180 ASP A N 1
ATOM 1420 C CA . ASP A 1 180 ? 10.290 11.196 -4.074 1.00 91.81 180 ASP A CA 1
ATOM 1421 C C . ASP A 1 180 ? 8.826 11.418 -3.655 1.00 91.81 180 ASP A C 1
ATOM 1423 O O . ASP A 1 180 ? 7.912 10.892 -4.303 1.00 91.81 180 ASP A O 1
ATOM 1427 N N . PRO A 1 181 ? 8.564 12.219 -2.604 1.00 91.31 181 PRO A N 1
ATOM 1428 C CA . PRO A 1 181 ? 7.233 12.331 -2.010 1.00 91.31 181 PRO A CA 1
ATOM 1429 C C . PRO A 1 181 ? 6.187 12.892 -2.980 1.00 91.31 181 PRO A C 1
ATOM 1431 O O . PRO A 1 181 ? 4.995 12.722 -2.756 1.00 91.31 181 PRO A O 1
ATOM 1434 N N . ARG A 1 182 ? 6.611 13.534 -4.079 1.00 91.50 182 ARG A N 1
ATOM 1435 C CA . ARG A 1 182 ? 5.716 14.046 -5.128 1.00 91.50 182 ARG A CA 1
ATOM 1436 C C . ARG A 1 182 ? 4.983 12.956 -5.893 1.00 91.50 182 ARG A C 1
ATOM 1438 O O . ARG A 1 182 ? 4.007 13.273 -6.558 1.00 91.50 182 ARG A O 1
ATOM 1445 N N . PHE A 1 183 ? 5.476 11.722 -5.867 1.00 94.38 183 PHE A N 1
ATOM 1446 C CA . PHE A 1 183 ? 4.919 10.617 -6.647 1.00 94.38 183 PHE A CA 1
ATOM 1447 C C . PHE A 1 183 ? 4.425 9.460 -5.770 1.00 94.38 183 PHE A C 1
ATOM 1449 O O . PHE A 1 183 ? 4.035 8.425 -6.305 1.00 94.38 183 PHE A O 1
ATOM 1456 N N . VAL A 1 184 ? 4.425 9.631 -4.442 1.00 95.81 184 VAL A N 1
ATOM 1457 C CA . VAL A 1 184 ? 3.879 8.658 -3.487 1.00 95.81 184 VAL A CA 1
ATOM 1458 C C . VAL A 1 184 ? 2.392 8.951 -3.290 1.00 95.81 184 VAL A C 1
ATOM 1460 O O . VAL A 1 184 ? 2.024 9.886 -2.582 1.00 95.81 184 VAL A O 1
ATOM 1463 N N . TRP A 1 185 ? 1.537 8.171 -3.948 1.00 96.12 185 TRP A N 1
ATOM 1464 C CA . TRP A 1 185 ? 0.079 8.310 -3.930 1.00 96.12 185 TRP A CA 1
ATOM 1465 C C . TRP A 1 185 ? -0.514 8.091 -2.536 1.00 96.12 185 TRP A C 1
ATOM 1467 O O . TRP A 1 185 ? -1.325 8.891 -2.085 1.00 96.12 185 TRP A O 1
ATOM 1477 N N . ASN A 1 186 ? -0.052 7.070 -1.817 1.00 96.31 186 ASN A N 1
ATOM 1478 C CA . ASN A 1 186 ? -0.523 6.728 -0.474 1.00 96.31 186 ASN A CA 1
ATOM 1479 C C . ASN A 1 186 ? 0.232 7.458 0.649 1.00 96.31 186 ASN A C 1
ATOM 1481 O O . ASN A 1 186 ? 0.207 7.000 1.784 1.00 96.31 186 ASN A O 1
ATOM 1485 N N . ARG A 1 187 ? 0.917 8.580 0.375 1.00 94.38 187 ARG A N 1
ATOM 1486 C CA . ARG A 1 187 ? 1.812 9.220 1.359 1.00 94.38 187 ARG A CA 1
ATOM 1487 C C . ARG A 1 187 ? 1.124 9.516 2.691 1.00 94.38 187 ARG A C 1
ATOM 1489 O O . ARG A 1 187 ? 1.706 9.222 3.726 1.00 94.38 187 ARG A O 1
ATOM 1496 N N . ASN A 1 188 ? -0.081 10.078 2.645 1.00 92.62 188 ASN A N 1
ATOM 1497 C CA . ASN A 1 188 ? -0.849 10.422 3.842 1.00 92.62 188 ASN A CA 1
ATOM 1498 C C . ASN A 1 188 ? -1.396 9.193 4.574 1.00 92.62 188 ASN A C 1
ATOM 1500 O O . ASN A 1 188 ? -1.531 9.216 5.787 1.00 92.62 188 ASN A O 1
ATOM 1504 N N . LEU A 1 189 ? -1.665 8.102 3.854 1.00 95.12 189 LEU A N 1
ATOM 1505 C CA . LEU A 1 189 ? -2.152 6.859 4.458 1.00 95.12 189 LEU A CA 1
ATOM 1506 C C . LEU A 1 189 ? -1.043 6.124 5.229 1.00 95.12 189 LEU A C 1
ATOM 1508 O O . LEU A 1 189 ? -1.317 5.278 6.072 1.00 95.12 189 LEU A O 1
ATOM 1512 N N . LEU A 1 190 ? 0.223 6.419 4.928 1.00 95.25 190 LEU A N 1
ATOM 1513 C CA . LEU A 1 190 ? 1.379 5.769 5.544 1.00 95.25 190 LEU A CA 1
ATOM 1514 C C . LEU A 1 190 ? 1.822 6.420 6.863 1.00 95.25 190 LEU A C 1
ATOM 1516 O O . LEU A 1 190 ? 2.767 5.921 7.467 1.00 95.25 190 LEU A O 1
ATOM 1520 N N . GLU A 1 191 ? 1.201 7.521 7.295 1.00 93.56 191 GLU A N 1
ATOM 1521 C CA . GLU A 1 191 ? 1.658 8.318 8.445 1.00 93.56 191 GLU A CA 1
ATOM 1522 C C . GLU A 1 191 ? 1.759 7.486 9.733 1.00 93.56 191 GLU A C 1
ATOM 1524 O O . GLU A 1 191 ? 2.836 7.439 10.328 1.00 93.56 191 GLU A O 1
ATOM 1529 N N . GLU A 1 192 ? 0.709 6.741 10.094 1.00 92.25 192 GLU A N 1
ATOM 1530 C CA . GLU A 1 192 ? 0.721 5.889 11.294 1.00 92.25 192 GLU A CA 1
ATOM 1531 C C . GLU A 1 192 ? 1.774 4.774 11.186 1.00 92.25 192 GLU A C 1
ATOM 1533 O O . GLU A 1 192 ? 2.558 4.555 12.107 1.00 92.25 192 GLU A O 1
ATOM 1538 N N . LEU A 1 193 ? 1.880 4.101 10.033 1.00 93.06 193 LEU A N 1
ATOM 1539 C CA . LEU A 1 193 ? 2.873 3.034 9.845 1.00 93.06 193 LEU A CA 1
ATOM 1540 C C . LEU A 1 193 ? 4.312 3.558 9.983 1.00 93.06 193 LEU A C 1
ATOM 1542 O O . LEU A 1 193 ? 5.183 2.853 10.500 1.00 93.06 193 LEU A O 1
ATOM 1546 N N . ILE A 1 194 ? 4.566 4.782 9.507 1.00 93.50 194 ILE A N 1
ATOM 1547 C CA . ILE A 1 194 ? 5.861 5.462 9.631 1.00 93.50 194 ILE A CA 1
ATOM 1548 C C . ILE A 1 194 ? 6.165 5.772 11.099 1.00 93.50 194 ILE A C 1
ATOM 1550 O O . ILE A 1 194 ? 7.295 5.553 11.539 1.00 93.50 194 ILE A O 1
ATOM 1554 N N . GLU A 1 195 ? 5.178 6.263 11.848 1.00 92.50 195 GLU A N 1
ATOM 1555 C CA . GLU A 1 195 ? 5.315 6.596 13.268 1.00 92.50 195 GLU A CA 1
ATOM 1556 C C . GLU A 1 195 ? 5.684 5.364 14.105 1.00 92.50 195 GLU A C 1
ATOM 1558 O O . GLU A 1 195 ? 6.653 5.399 14.869 1.00 92.50 195 GLU A O 1
ATOM 1563 N N . PHE A 1 196 ? 5.013 4.237 13.860 1.00 90.50 196 PHE A N 1
ATOM 1564 C CA . PHE A 1 196 ? 5.313 2.956 14.505 1.00 90.50 196 PHE A CA 1
ATOM 1565 C C . PHE A 1 196 ? 6.548 2.231 13.937 1.00 90.50 196 PHE A C 1
ATOM 1567 O O . PHE A 1 196 ? 6.894 1.143 14.395 1.00 90.50 196 PHE A O 1
ATOM 1574 N N . LYS A 1 197 ? 7.257 2.828 12.968 1.00 91.31 197 LYS A N 1
ATOM 1575 C CA . LYS A 1 197 ? 8.475 2.277 12.344 1.00 91.31 197 LYS A CA 1
ATOM 1576 C C . LYS A 1 197 ? 8.275 0.902 11.699 1.00 91.31 197 LYS A C 1
ATOM 1578 O O . LYS A 1 197 ? 9.206 0.095 11.654 1.00 91.31 197 LYS A O 1
ATOM 1583 N N . PHE A 1 198 ? 7.105 0.650 11.116 1.00 91.94 198 PHE A N 1
ATOM 1584 C CA . PHE A 1 198 ? 6.825 -0.567 10.348 1.00 91.94 198 PHE A CA 1
ATOM 1585 C C . PHE A 1 198 ? 7.452 -0.522 8.948 1.00 91.94 198 PHE A C 1
ATOM 1587 O O . PHE A 1 198 ? 6.781 -0.737 7.941 1.00 91.94 198 PHE A O 1
ATOM 1594 N N . ASP A 1 199 ? 8.761 -0.252 8.883 1.00 92.31 199 ASP A N 1
ATOM 1595 C CA . ASP A 1 199 ? 9.520 0.001 7.653 1.00 92.31 199 ASP A CA 1
ATOM 1596 C C . ASP A 1 199 ? 9.258 -1.056 6.560 1.00 92.31 199 ASP A C 1
ATOM 1598 O O . ASP A 1 199 ? 9.206 -0.718 5.378 1.00 92.31 199 ASP A O 1
ATOM 1602 N N . GLU A 1 200 ? 9.063 -2.320 6.941 1.00 91.25 200 GLU A N 1
ATOM 1603 C CA . GLU A 1 200 ? 8.905 -3.470 6.032 1.00 91.25 200 GLU A CA 1
ATOM 1604 C C . GLU A 1 200 ? 7.508 -3.636 5.431 1.00 91.25 200 GLU A C 1
ATOM 1606 O O . GLU A 1 200 ? 7.333 -4.379 4.462 1.00 91.25 200 GLU A O 1
ATOM 1611 N N . PHE A 1 201 ? 6.529 -2.926 5.988 1.00 92.81 201 PHE A N 1
ATOM 1612 C CA . PHE A 1 201 ? 5.141 -2.901 5.529 1.00 92.81 201 PHE A CA 1
ATOM 1613 C C . PHE A 1 201 ? 4.828 -1.631 4.728 1.00 92.81 201 PHE A C 1
ATOM 1615 O O . PHE A 1 201 ? 3.784 -1.548 4.083 1.00 92.81 201 PHE A O 1
ATOM 1622 N N . ILE A 1 202 ? 5.727 -0.639 4.745 1.00 94.31 202 ILE A N 1
ATOM 1623 C CA . ILE A 1 202 ? 5.534 0.651 4.081 1.00 94.31 202 ILE A CA 1
ATOM 1624 C C . ILE A 1 202 ? 5.958 0.544 2.616 1.00 94.31 202 ILE A C 1
ATOM 1626 O O . ILE A 1 202 ? 7.142 0.603 2.272 1.00 94.31 202 ILE A O 1
ATOM 1630 N N . ILE A 1 203 ? 4.960 0.457 1.738 1.00 94.44 203 ILE A N 1
ATOM 1631 C CA . ILE A 1 203 ? 5.150 0.350 0.291 1.00 94.44 203 ILE A CA 1
ATOM 1632 C C . ILE A 1 203 ? 4.705 1.656 -0.381 1.00 94.44 203 ILE A C 1
ATOM 1634 O O . ILE A 1 203 ? 3.512 1.976 -0.374 1.00 94.44 203 ILE A O 1
ATOM 1638 N N . PRO A 1 204 ? 5.626 2.422 -0.995 1.00 95.94 204 PRO A N 1
ATOM 1639 C CA . PRO A 1 204 ? 5.254 3.576 -1.802 1.00 95.94 204 PRO A CA 1
ATOM 1640 C C . PRO A 1 204 ? 4.487 3.140 -3.052 1.00 95.94 204 PRO A C 1
ATOM 1642 O O . PRO A 1 204 ? 5.014 2.418 -3.900 1.00 95.94 204 PRO A O 1
ATOM 1645 N N . ILE A 1 205 ? 3.250 3.612 -3.182 1.00 97.31 205 ILE A N 1
ATOM 1646 C CA . ILE A 1 205 ? 2.403 3.348 -4.344 1.00 97.31 205 ILE A CA 1
ATOM 1647 C C . ILE A 1 205 ? 2.447 4.550 -5.270 1.00 97.31 205 ILE A C 1
ATOM 1649 O O . ILE A 1 205 ? 2.354 5.699 -4.843 1.00 97.31 205 ILE A O 1
ATOM 1653 N N . LEU A 1 206 ? 2.558 4.276 -6.558 1.00 96.12 206 LEU A N 1
ATOM 1654 C CA . LEU A 1 206 ? 2.602 5.263 -7.614 1.00 96.12 206 LEU A CA 1
ATOM 1655 C C . LEU A 1 206 ? 1.307 5.245 -8.422 1.00 96.12 206 LEU A C 1
ATOM 1657 O O . LEU A 1 206 ? 0.856 4.179 -8.825 1.00 96.12 206 LEU A O 1
ATOM 1661 N N . GLN A 1 207 ? 0.761 6.417 -8.746 1.00 96.69 207 GLN A N 1
ATOM 1662 C CA . GLN A 1 207 ? -0.320 6.533 -9.725 1.00 96.69 207 GLN A CA 1
ATOM 1663 C C . GLN A 1 207 ? 0.236 6.939 -11.097 1.00 96.69 207 GLN A C 1
ATOM 1665 O O . GLN A 1 207 ? 0.987 7.910 -11.197 1.00 96.69 207 GLN A O 1
ATOM 1670 N N . GLY A 1 208 ? -0.136 6.234 -12.165 1.00 95.56 208 GLY A N 1
ATOM 1671 C CA . GLY A 1 208 ? 0.332 6.539 -13.517 1.00 95.56 208 GLY A CA 1
ATOM 1672 C C . GLY A 1 208 ? 0.067 5.430 -14.531 1.00 95.56 208 GLY A C 1
ATOM 1673 O O . GLY A 1 208 ? -1.026 4.867 -14.579 1.00 95.56 208 GLY A O 1
ATOM 1674 N N . SER A 1 209 ? 1.064 5.128 -15.363 1.00 95.44 209 SER A N 1
ATOM 1675 C CA . SER A 1 209 ? 0.999 4.046 -16.350 1.00 95.44 209 SER A CA 1
ATOM 1676 C C . SER A 1 209 ? 2.344 3.346 -16.487 1.00 95.44 209 SER A C 1
ATOM 1678 O O . SER A 1 209 ? 3.392 3.990 -16.438 1.00 95.44 209 SER A O 1
ATOM 1680 N N . PHE A 1 210 ? 2.305 2.039 -16.721 1.00 96.00 210 PHE A N 1
ATOM 1681 C CA . PHE A 1 210 ? 3.484 1.222 -16.975 1.00 96.00 210 PHE A CA 1
ATOM 1682 C C . PHE A 1 210 ? 3.275 0.397 -18.243 1.00 96.00 210 PHE A C 1
ATOM 1684 O O . PHE A 1 210 ? 2.218 -0.210 -18.417 1.00 96.00 210 PHE A O 1
ATOM 1691 N N . GLY A 1 211 ? 4.286 0.361 -19.106 1.00 94.06 211 GLY A N 1
ATOM 1692 C CA . GLY A 1 211 ? 4.329 -0.520 -20.265 1.00 94.06 211 GLY A CA 1
ATOM 1693 C C . GLY A 1 211 ? 5.752 -0.991 -20.525 1.00 94.06 211 GLY A C 1
ATOM 1694 O O . GLY A 1 211 ? 6.686 -0.196 -20.459 1.00 94.06 211 GLY A O 1
ATOM 1695 N N . ALA A 1 212 ? 5.914 -2.275 -20.826 1.00 91.44 212 ALA A N 1
ATOM 1696 C CA . ALA A 1 212 ? 7.179 -2.854 -21.251 1.00 91.44 212 ALA A CA 1
ATOM 1697 C C . ALA A 1 212 ? 6.954 -3.652 -22.536 1.00 91.44 212 ALA A C 1
ATOM 1699 O O . ALA A 1 212 ? 5.997 -4.419 -22.632 1.00 91.44 212 ALA A O 1
ATOM 1700 N N . VAL A 1 213 ? 7.824 -3.458 -23.523 1.00 91.44 213 VAL A N 1
ATOM 1701 C CA . VAL A 1 213 ? 7.776 -4.170 -24.802 1.00 91.44 213 VAL A CA 1
ATOM 1702 C C . VAL A 1 213 ? 9.163 -4.691 -25.154 1.00 91.44 213 VAL A C 1
ATOM 1704 O O . VAL A 1 213 ? 10.164 -3.991 -24.986 1.00 91.44 213 VAL A O 1
ATOM 1707 N N . GLN A 1 214 ? 9.224 -5.934 -25.628 1.00 90.81 214 GLN A N 1
ATOM 1708 C CA . GLN A 1 214 ? 10.448 -6.501 -26.181 1.00 90.81 214 GLN A CA 1
ATOM 1709 C C . GLN A 1 214 ? 10.577 -6.103 -27.649 1.00 90.81 214 GLN A C 1
ATOM 1711 O O . GLN A 1 214 ? 9.618 -6.172 -28.416 1.00 90.81 214 GLN A O 1
ATOM 1716 N N . LEU A 1 215 ? 11.772 -5.673 -28.027 1.00 92.75 215 LEU A N 1
ATOM 1717 C CA . LEU A 1 215 ? 12.122 -5.187 -29.349 1.00 92.75 215 LEU A CA 1
ATOM 1718 C C . LEU A 1 215 ? 13.321 -5.979 -29.863 1.00 92.75 215 LEU A C 1
ATOM 1720 O O . LEU A 1 215 ? 14.257 -6.253 -29.116 1.00 92.75 215 LEU A O 1
ATOM 1724 N N . ASN A 1 216 ? 13.326 -6.276 -31.159 1.00 92.81 216 ASN A N 1
ATOM 1725 C CA . ASN A 1 216 ? 14.477 -6.861 -31.836 1.00 92.81 216 ASN A CA 1
ATOM 1726 C C . ASN A 1 216 ? 15.112 -5.783 -32.710 1.00 92.81 216 ASN A C 1
ATOM 1728 O O . ASN A 1 216 ? 14.564 -5.409 -33.746 1.00 92.81 216 ASN A O 1
ATOM 1732 N N . VAL A 1 217 ? 16.261 -5.261 -32.287 1.00 90.88 217 VAL A N 1
ATOM 1733 C CA . VAL A 1 217 ? 16.979 -4.201 -33.002 1.00 90.88 217 VAL A CA 1
ATOM 1734 C C . VAL A 1 217 ? 18.241 -4.801 -33.605 1.00 90.88 217 VAL A C 1
ATOM 1736 O O . VAL A 1 217 ? 19.177 -5.130 -32.885 1.00 90.88 217 VAL A O 1
ATOM 1739 N N . LYS A 1 218 ? 18.267 -4.954 -34.936 1.00 90.12 218 LYS A N 1
ATOM 1740 C CA . LYS A 1 218 ? 19.414 -5.499 -35.695 1.00 90.12 218 LYS A CA 1
ATOM 1741 C C . LYS A 1 218 ? 19.930 -6.854 -35.166 1.00 90.12 218 LYS A C 1
ATOM 1743 O O . LYS A 1 218 ? 21.131 -7.082 -35.120 1.00 90.12 218 LYS A O 1
ATOM 1748 N N . GLY A 1 219 ? 19.020 -7.740 -34.756 1.00 89.31 219 GLY A N 1
ATOM 1749 C CA . GLY A 1 219 ? 19.356 -9.064 -34.214 1.00 89.31 219 GLY A CA 1
ATOM 1750 C C . GLY A 1 219 ? 19.621 -9.098 -32.705 1.00 89.31 219 GLY A C 1
ATOM 1751 O O . GLY A 1 219 ? 19.732 -10.182 -32.144 1.00 89.31 219 GLY A O 1
ATOM 1752 N N . SER A 1 220 ? 19.649 -7.945 -32.033 1.00 91.62 220 SER A N 1
ATOM 1753 C CA . SER A 1 220 ? 19.776 -7.860 -30.576 1.00 91.62 220 SER A CA 1
ATOM 1754 C C . SER A 1 220 ? 18.413 -7.693 -29.910 1.00 91.62 220 SER A C 1
ATOM 1756 O O . SER A 1 220 ? 17.625 -6.826 -30.299 1.00 91.62 220 SER A O 1
ATOM 1758 N N . HIS A 1 221 ? 18.153 -8.484 -28.869 1.00 90.31 221 HIS A N 1
ATOM 1759 C CA . HIS A 1 221 ? 16.982 -8.314 -28.012 1.00 90.31 221 HIS A CA 1
ATOM 1760 C C . HIS A 1 221 ? 17.170 -7.104 -27.091 1.00 90.31 221 HIS A C 1
ATOM 1762 O O . HIS A 1 221 ? 18.158 -7.001 -26.365 1.00 90.31 221 HIS A O 1
ATOM 1768 N N . ALA A 1 222 ? 16.207 -6.190 -27.106 1.00 89.75 222 ALA A N 1
ATOM 1769 C CA . ALA A 1 222 ? 16.145 -5.023 -26.240 1.00 89.75 222 ALA A CA 1
ATOM 1770 C C . ALA A 1 222 ? 14.767 -4.949 -25.573 1.00 89.75 222 ALA A C 1
ATOM 1772 O O . ALA A 1 222 ? 13.768 -5.378 -26.139 1.00 89.75 222 ALA A O 1
ATOM 1773 N N . THR A 1 223 ? 14.691 -4.386 -24.369 1.00 88.62 223 THR A N 1
ATOM 1774 C CA . THR A 1 223 ? 13.409 -4.112 -23.701 1.00 88.62 223 THR A CA 1
ATOM 1775 C C . THR A 1 223 ? 13.228 -2.608 -23.576 1.00 88.62 223 THR A C 1
ATOM 1777 O O . THR A 1 223 ? 14.071 -1.927 -22.994 1.00 88.62 223 THR A O 1
ATOM 1780 N N . LEU A 1 224 ? 12.127 -2.091 -24.117 1.00 90.38 224 LEU A N 1
ATOM 1781 C CA . LEU A 1 224 ? 11.701 -0.713 -23.918 1.00 90.38 224 LEU A CA 1
ATOM 1782 C C . LEU A 1 224 ? 10.660 -0.678 -22.798 1.00 90.38 224 LEU A C 1
ATOM 1784 O O . LEU A 1 224 ? 9.556 -1.194 -22.961 1.00 90.38 224 LEU A O 1
ATOM 1788 N N . THR A 1 225 ? 11.009 -0.036 -21.684 1.00 91.69 225 THR A N 1
ATOM 1789 C CA . THR A 1 225 ? 10.103 0.186 -20.550 1.00 91.69 225 THR A CA 1
ATOM 1790 C C . THR A 1 225 ? 9.739 1.664 -20.454 1.00 91.69 225 THR A C 1
ATOM 1792 O O . THR A 1 225 ? 10.616 2.520 -20.339 1.00 91.69 225 THR A O 1
ATOM 1795 N N . LEU A 1 226 ? 8.440 1.964 -20.457 1.00 92.75 226 LEU A N 1
ATOM 1796 C CA . LEU A 1 226 ? 7.878 3.294 -20.257 1.00 92.75 226 LEU A CA 1
ATOM 1797 C C . LEU A 1 226 ? 7.111 3.345 -18.930 1.00 92.75 226 LEU A C 1
ATOM 1799 O O . LEU A 1 226 ? 6.155 2.599 -18.718 1.00 92.75 226 LEU A O 1
ATOM 1803 N N . LEU A 1 227 ? 7.514 4.268 -18.056 1.00 93.75 227 LEU A N 1
ATOM 1804 C CA . LEU A 1 227 ? 6.861 4.554 -16.780 1.00 93.75 227 LEU A CA 1
ATOM 1805 C C . LEU A 1 227 ? 6.435 6.026 -16.746 1.00 93.75 227 LEU A C 1
ATOM 1807 O O . LEU A 1 227 ? 7.280 6.921 -16.763 1.00 93.75 227 LEU A O 1
ATOM 1811 N N . SER A 1 228 ? 5.129 6.268 -16.657 1.00 93.81 228 SER A N 1
ATOM 1812 C CA . SER A 1 228 ? 4.549 7.590 -16.408 1.00 93.81 228 SER A CA 1
ATOM 1813 C C . SER A 1 228 ? 4.063 7.689 -14.967 1.00 93.81 228 SER A C 1
ATOM 1815 O O . SER A 1 228 ? 3.604 6.701 -14.394 1.00 93.81 228 SER A O 1
ATOM 1817 N N . ARG A 1 229 ? 4.164 8.883 -14.376 1.00 93.00 229 ARG A N 1
ATOM 1818 C CA . ARG A 1 229 ? 3.913 9.131 -12.951 1.00 93.00 229 ARG A CA 1
ATOM 1819 C C . ARG A 1 229 ? 3.125 10.418 -12.773 1.00 93.00 229 ARG A C 1
ATOM 1821 O O . ARG A 1 229 ? 3.532 11.462 -13.279 1.00 93.00 229 ARG A O 1
ATOM 1828 N N . ARG A 1 230 ? 2.027 10.357 -12.027 1.00 92.69 230 ARG A N 1
ATOM 1829 C CA . ARG A 1 230 ? 1.205 11.514 -11.677 1.00 92.69 230 ARG A CA 1
ATOM 1830 C C . ARG A 1 230 ? 1.715 12.133 -10.378 1.00 92.69 230 ARG A C 1
ATOM 1832 O O . ARG A 1 230 ? 1.926 11.433 -9.393 1.00 92.69 230 ARG A O 1
ATOM 1839 N N . CYS A 1 231 ? 1.913 13.449 -10.386 1.00 90.19 231 CYS A N 1
ATOM 1840 C CA . CYS A 1 231 ? 2.270 14.190 -9.181 1.00 90.19 231 CYS A CA 1
ATOM 1841 C C . CYS A 1 231 ? 1.078 14.228 -8.211 1.00 90.19 231 CYS A C 1
ATOM 1843 O O . CYS A 1 231 ? -0.050 14.497 -8.625 1.00 90.19 231 CYS A O 1
ATOM 1845 N N . THR A 1 232 ? 1.338 13.991 -6.929 1.00 83.81 232 THR A N 1
ATOM 1846 C CA . THR A 1 232 ? 0.352 14.006 -5.841 1.00 83.81 232 THR A CA 1
ATOM 1847 C C . THR A 1 232 ? 0.281 15.361 -5.142 1.00 83.81 232 THR A C 1
ATOM 1849 O O . THR A 1 232 ? -0.659 15.622 -4.394 1.00 83.81 232 THR A O 1
ATOM 1852 N N . ARG A 1 233 ? 1.240 16.263 -5.408 1.00 76.88 233 ARG A N 1
ATOM 1853 C CA . ARG A 1 233 ? 1.197 17.626 -4.873 1.00 76.88 233 ARG A CA 1
ATOM 1854 C C . ARG A 1 233 ? 0.038 18.399 -5.485 1.00 76.88 233 ARG A C 1
ATOM 1856 O O . ARG A 1 233 ? -0.033 18.566 -6.700 1.00 76.88 233 ARG A O 1
ATOM 1863 N N . ARG A 1 234 ? -0.776 18.980 -4.610 1.00 63.47 234 ARG A N 1
ATOM 1864 C CA . ARG A 1 234 ? -1.593 20.152 -4.916 1.00 63.47 234 ARG A CA 1
ATOM 1865 C C . ARG A 1 234 ? -0.882 21.354 -4.302 1.00 63.47 234 ARG A C 1
ATOM 1867 O O . ARG A 1 234 ? -0.693 21.403 -3.092 1.00 63.47 234 ARG A O 1
ATOM 1874 N N . LEU A 1 235 ? -0.404 22.271 -5.135 1.00 40.88 235 LEU A N 1
ATOM 1875 C CA . LEU A 1 235 ? 0.099 23.564 -4.674 1.00 40.88 235 LEU A CA 1
ATOM 1876 C C . LEU A 1 235 ? -1.097 24.524 -4.654 1.00 40.88 235 LEU A C 1
ATOM 1878 O O . LEU A 1 235 ? -1.574 24.896 -5.720 1.00 40.88 235 LEU A O 1
ATOM 1882 N N . GLY A 1 236 ? -1.597 24.889 -3.469 1.00 48.44 236 GLY A N 1
ATOM 1883 C CA . GLY A 1 236 ? -2.619 25.933 -3.317 1.00 48.44 236 GLY A CA 1
ATOM 1884 C C . GLY A 1 236 ? -3.620 25.700 -2.181 1.00 48.44 236 GLY A C 1
ATOM 1885 O O . GLY A 1 236 ? -3.909 24.566 -1.818 1.00 48.44 236 GLY A O 1
ATOM 1886 N N . ILE A 1 237 ? -4.156 26.802 -1.646 1.00 53.03 237 ILE A N 1
ATOM 1887 C CA . ILE A 1 237 ? -5.201 26.852 -0.600 1.00 53.03 237 ILE A CA 1
ATOM 1888 C C . ILE A 1 237 ? -6.618 26.692 -1.187 1.00 53.03 237 ILE A C 1
ATOM 1890 O O . ILE A 1 237 ? -7.573 26.485 -0.449 1.00 53.03 237 ILE A O 1
ATOM 1894 N N . ASN A 1 238 ? -6.753 26.760 -2.517 1.00 53.12 238 ASN A N 1
ATOM 1895 C CA . ASN A 1 238 ? -8.018 26.633 -3.236 1.00 53.12 238 ASN A CA 1
ATOM 1896 C C . ASN A 1 238 ? -7.970 25.406 -4.152 1.00 53.12 238 ASN A C 1
ATOM 1898 O O . ASN A 1 238 ? -7.079 25.286 -4.995 1.00 53.12 238 ASN A O 1
ATOM 1902 N N . ILE A 1 239 ? -8.925 24.493 -3.975 1.00 52.22 239 ILE A N 1
ATOM 1903 C CA . ILE A 1 239 ? -9.060 23.272 -4.770 1.00 52.22 239 ILE A CA 1
ATOM 1904 C C . ILE A 1 239 ? -10.094 23.544 -5.864 1.00 52.22 239 ILE A C 1
ATOM 1906 O O . ILE A 1 239 ? -11.288 23.552 -5.587 1.00 52.22 239 ILE A O 1
ATOM 1910 N N . PHE A 1 240 ? -9.641 23.737 -7.100 1.00 43.59 240 PHE A N 1
ATOM 1911 C CA . PHE A 1 240 ? -10.503 23.661 -8.281 1.00 43.59 240 PHE A CA 1
ATOM 1912 C C . PHE A 1 240 ? -10.099 22.418 -9.079 1.00 43.59 240 PHE A C 1
ATOM 1914 O O . PHE A 1 240 ? -8.911 22.228 -9.356 1.00 43.59 240 PHE A O 1
ATOM 1921 N N . SER A 1 241 ? -11.067 21.535 -9.348 1.00 49.22 241 SER A N 1
ATOM 1922 C CA . SER A 1 241 ? -10.909 20.343 -10.195 1.00 49.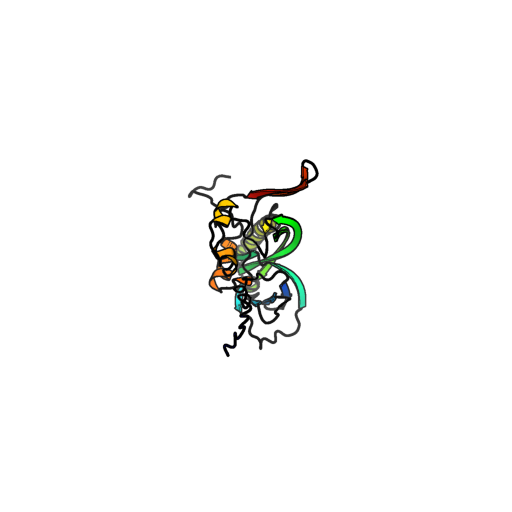22 241 SER A CA 1
ATOM 1923 C C . SER A 1 241 ? -11.346 20.623 -11.619 1.00 49.22 241 SER A C 1
ATOM 1925 O O . SER A 1 241 ? -12.434 21.230 -11.741 1.00 49.22 241 SER A O 1
#

Sequence (241 aa):
MESSISSSLSPSSPSSPGRFKLCEQLELQEFQDKYVIKSAESPSRGFSISRRGGDIEPLNEDDNFGSPSKTSTIYGVVGTIRLLAGTYLLVITSRKEVGNFLGFPVFRIMSMKFLSCNEALKFSTWQEKKDEAYFMNLLKTVESTPGLYYSYETDLTVNLQRRSKLAEGWMAKPIWKQADPRFVWNRNLLEELIEFKFDEFIIPILQGSFGAVQLNVKGSHATLTLLSRRCTRRLGINIFS

Foldseek 3Di:
DDDDDDDPDDPDDPPQQDFDFAQFKWKWFAAPFWIWIARPVGRQFTWIAGLAARDIGTHHPPDDPDHGPDIAIFGAWLFWDADPQHIKTKTQRDWDFADDDPNFTKIFRPFIDIDHSRPNCVPDDPVSVVVVVVVVVVVVVVRPQGQKMFTRQDAPQDDPVVVVPDDPCPSVAQSVVVHDLQFQQSNVRCVVVVVVVVSNRDTRMGHFDWHKDWDQDPNDIDIDIDTDTHTPDDPDPDDDD

pLDDT: mean 83.82, std 17.09, range [29.03, 98.44]

Organism: Rhizophora mucronata (NCBI:txid61149)